Protein AF-A0A011WSY3-F1 (afdb_monomer)

Secondary structure (DSSP, 8-state):
--EEEEEESB--SEEEEHHHHTT--SSEEEEEEETTTEEEEE-TTT-PEEEE-S--GGGHHHHEEEEE-TTSBEEEEEEEETTEEEEEEE---SHHHHHHHHHHHHHHHHHHHHHHHHHT---EEEEEEEEEESSSEEEEEEEE-HHHHHHHHHHS-GGG--HHHHHHHHT-GGGS-GGG-EE--HHHHHHHHHHSPTT-HHHHHHHHHHHHHHHHHHHTGGGS-EEEEEEEEEEE--

Structure (mmCIF, N/CA/C/O backbone):
data_AF-A0A011WSY3-F1
#
_entry.id   AF-A0A011WSY3-F1
#
loop_
_atom_site.group_PDB
_atom_site.id
_atom_site.type_symbol
_atom_site.label_atom_id
_atom_site.label_alt_id
_atom_site.label_comp_id
_atom_site.label_asym_id
_atom_site.label_entity_id
_atom_site.label_seq_id
_atom_site.pdbx_PDB_ins_code
_atom_site.Cartn_x
_atom_site.Cartn_y
_atom_site.Cartn_z
_atom_site.occupancy
_atom_site.B_iso_or_equiv
_atom_site.auth_seq_id
_at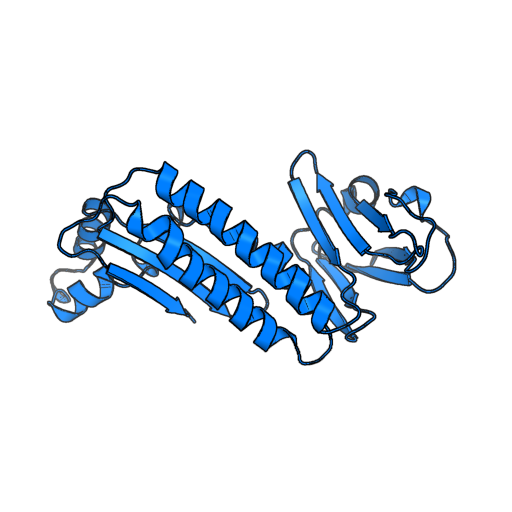om_site.auth_comp_id
_atom_site.auth_asym_id
_atom_site.auth_atom_id
_atom_site.pdbx_PDB_model_num
ATOM 1 N N . MET A 1 1 ? 26.606 -17.237 -3.607 1.00 58.69 1 MET A N 1
ATOM 2 C CA . MET A 1 1 ? 27.282 -16.194 -4.413 1.00 58.69 1 MET A CA 1
ATOM 3 C C . MET A 1 1 ? 26.241 -15.127 -4.681 1.00 58.69 1 MET A C 1
ATOM 5 O O . MET A 1 1 ? 25.080 -15.500 -4.736 1.00 58.69 1 MET A O 1
ATOM 9 N N . ALA A 1 2 ? 26.618 -13.850 -4.753 1.00 71.88 2 ALA A N 1
ATOM 10 C CA . ALA A 1 2 ? 25.660 -12.825 -5.162 1.00 71.88 2 ALA A CA 1
ATOM 11 C C . ALA A 1 2 ? 25.346 -13.015 -6.651 1.00 71.88 2 ALA A C 1
ATOM 13 O O . ALA A 1 2 ? 26.264 -13.290 -7.429 1.00 71.88 2 ALA A O 1
ATOM 14 N N . GLU A 1 3 ? 24.073 -12.927 -7.010 1.00 83.81 3 GLU A N 1
ATOM 15 C CA . GLU A 1 3 ? 23.611 -13.028 -8.391 1.00 83.81 3 GLU A CA 1
ATOM 16 C C . GLU A 1 3 ? 23.097 -11.666 -8.843 1.00 83.81 3 GLU A C 1
ATOM 18 O O . GLU A 1 3 ? 22.357 -11.010 -8.111 1.00 83.81 3 GLU A O 1
ATOM 23 N N . ASN A 1 4 ? 23.522 -11.230 -10.029 1.00 88.62 4 ASN A N 1
ATOM 24 C CA . ASN A 1 4 ? 23.195 -9.908 -10.543 1.00 88.62 4 ASN A CA 1
ATOM 25 C C . ASN A 1 4 ? 22.284 -10.038 -11.759 1.00 88.62 4 ASN A C 1
ATOM 27 O O . ASN A 1 4 ? 22.624 -10.703 -12.741 1.00 88.62 4 ASN A O 1
ATOM 31 N N . TYR A 1 5 ? 21.166 -9.329 -11.708 1.00 89.69 5 TYR A N 1
ATOM 32 C CA . TYR A 1 5 ? 20.182 -9.240 -12.771 1.00 89.69 5 TYR A CA 1
ATOM 33 C C . TYR A 1 5 ? 20.192 -7.823 -13.329 1.00 89.69 5 TYR A C 1
ATOM 35 O O . TYR A 1 5 ? 20.146 -6.846 -12.583 1.00 89.69 5 TYR A O 1
ATOM 43 N N . ARG A 1 6 ? 20.275 -7.702 -14.653 1.00 92.06 6 ARG A N 1
ATOM 44 C CA . ARG A 1 6 ? 20.327 -6.408 -15.337 1.00 92.06 6 ARG A CA 1
ATOM 45 C C . ARG A 1 6 ? 19.078 -6.231 -16.178 1.00 92.06 6 ARG A C 1
ATOM 47 O O . ARG A 1 6 ? 18.826 -7.042 -17.066 1.00 92.06 6 ARG A O 1
ATOM 54 N N . ILE A 1 7 ? 18.330 -5.171 -15.898 1.00 93.06 7 ILE A N 1
ATOM 55 C CA . ILE A 1 7 ? 17.145 -4.784 -16.663 1.00 93.06 7 ILE A CA 1
ATOM 56 C C . ILE A 1 7 ? 17.487 -3.504 -17.428 1.00 93.06 7 ILE A C 1
ATOM 58 O O . ILE A 1 7 ? 17.892 -2.530 -16.789 1.00 93.06 7 ILE A O 1
ATOM 62 N N . PRO A 1 8 ? 17.388 -3.475 -18.768 1.00 95.12 8 PRO A N 1
ATOM 63 C CA . PRO A 1 8 ? 17.716 -2.278 -19.530 1.00 95.12 8 PRO A CA 1
ATOM 64 C C . PRO A 1 8 ? 16.703 -1.162 -19.252 1.00 95.12 8 PRO A C 1
ATOM 66 O O . PRO A 1 8 ? 15.502 -1.417 -19.207 1.00 95.12 8 PRO A O 1
ATOM 69 N N . MET A 1 9 ? 17.182 0.074 -19.105 1.00 94.38 9 MET A N 1
ATOM 70 C CA . MET A 1 9 ? 16.324 1.259 -18.944 1.00 94.38 9 MET A CA 1
ATOM 71 C C . MET A 1 9 ? 15.542 1.575 -20.217 1.00 94.38 9 MET A C 1
ATOM 73 O O . MET A 1 9 ? 14.461 2.152 -20.151 1.00 94.38 9 MET A O 1
ATOM 77 N N . HIS A 1 10 ? 16.080 1.165 -21.370 1.00 95.06 10 HIS A N 1
ATOM 78 C CA . HIS A 1 10 ? 15.460 1.392 -22.663 1.00 95.06 10 HIS A CA 1
ATOM 79 C C . HIS A 1 10 ? 15.298 0.103 -23.464 1.00 95.06 10 HIS A C 1
ATOM 81 O O . HIS A 1 10 ? 16.255 -0.653 -23.658 1.00 95.06 10 HIS A O 1
ATOM 87 N N . PHE A 1 11 ? 14.093 -0.121 -23.976 1.00 95.88 11 PHE A N 1
ATOM 88 C CA . PHE A 1 11 ? 13.762 -1.229 -24.864 1.00 95.88 11 PHE A CA 1
ATOM 89 C C . PHE A 1 11 ? 12.572 -0.856 -25.749 1.00 95.88 11 PHE A C 1
ATOM 91 O O . PHE A 1 11 ? 11.963 0.187 -25.571 1.00 95.88 11 PHE A O 1
ATOM 98 N N . LYS A 1 12 ? 12.229 -1.679 -26.739 1.00 95.62 12 LYS A N 1
ATOM 99 C CA . LYS A 1 12 ? 10.999 -1.443 -27.515 1.00 95.62 12 LYS A CA 1
ATOM 100 C C . LYS A 1 12 ? 9.770 -1.519 -26.599 1.00 95.62 12 LYS A C 1
ATOM 102 O O . LYS A 1 12 ? 9.755 -2.348 -25.693 1.00 95.62 12 LYS A O 1
ATOM 107 N N . GLU A 1 13 ? 8.744 -0.723 -26.898 1.00 97.69 13 GLU A N 1
ATOM 108 C CA . GLU A 1 13 ? 7.440 -0.757 -26.221 1.00 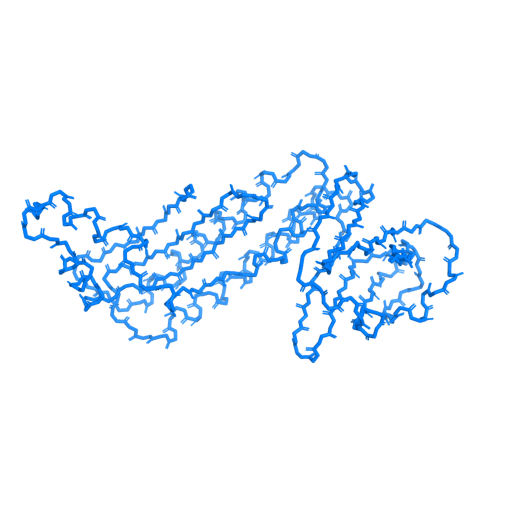97.69 13 GLU A CA 1
ATOM 109 C C . GLU A 1 13 ? 6.936 -2.200 -26.029 1.00 97.69 13 GLU A C 1
ATOM 111 O O . GLU A 1 13 ? 7.101 -3.066 -26.904 1.00 97.69 13 GLU A O 1
ATOM 116 N N . GLY A 1 14 ? 6.321 -2.463 -24.876 1.00 97.44 14 GLY A N 1
ATOM 117 C CA . GLY A 1 14 ? 5.666 -3.733 -24.570 1.00 97.44 14 GLY A CA 1
ATOM 118 C C . GLY A 1 14 ? 6.062 -4.316 -23.218 1.00 97.44 14 GLY A C 1
ATOM 119 O O . GLY A 1 14 ? 6.774 -3.694 -22.435 1.00 97.44 14 GLY A O 1
ATOM 120 N N . CYS A 1 15 ? 5.584 -5.532 -22.957 1.00 97.38 15 CYS A N 1
ATOM 121 C CA . CYS A 1 15 ? 5.852 -6.276 -21.730 1.00 97.38 15 CYS A CA 1
ATOM 122 C C . CYS A 1 15 ? 6.691 -7.519 -22.044 1.00 97.38 15 CYS A C 1
ATOM 124 O O . CYS A 1 15 ? 6.349 -8.276 -22.956 1.00 97.38 15 CYS A O 1
ATOM 126 N N . TYR A 1 16 ? 7.773 -7.718 -21.292 1.00 96.69 16 TYR A N 1
ATOM 127 C CA . TYR A 1 16 ? 8.782 -8.742 -21.565 1.00 96.69 16 TYR A CA 1
ATOM 128 C C . TYR A 1 16 ? 9.182 -9.492 -20.295 1.00 96.69 16 TYR A C 1
ATOM 130 O O . TYR A 1 16 ? 9.220 -8.923 -19.200 1.00 96.69 16 TYR A O 1
ATOM 138 N N . GLY A 1 17 ? 9.511 -10.776 -20.443 1.00 94.88 17 GLY A N 1
ATOM 139 C CA . GLY A 1 17 ? 10.152 -11.558 -19.385 1.00 94.88 17 GLY A CA 1
ATOM 140 C C . GLY A 1 17 ? 11.672 -11.370 -19.357 1.00 94.88 17 GLY A C 1
ATOM 141 O O . GLY A 1 17 ? 12.277 -10.923 -20.333 1.00 94.88 17 GLY A O 1
ATOM 142 N N . PHE A 1 18 ? 12.328 -11.797 -18.271 1.00 91.62 18 PHE A N 1
ATOM 143 C CA . PHE A 1 18 ? 13.781 -11.618 -18.100 1.00 91.62 18 PHE A CA 1
ATOM 144 C C . PHE A 1 18 ? 14.616 -12.162 -19.272 1.00 91.62 18 PHE A C 1
ATOM 146 O O . PHE A 1 18 ? 15.553 -11.518 -19.739 1.00 91.62 18 PHE A O 1
ATOM 153 N N . ARG A 1 19 ? 14.258 -13.342 -19.797 1.00 91.19 19 ARG A N 1
ATOM 154 C CA . ARG A 1 19 ? 15.002 -13.999 -20.890 1.00 91.19 19 ARG A CA 1
ATOM 155 C C . ARG A 1 19 ? 15.029 -13.192 -22.186 1.00 91.19 19 ARG A C 1
ATOM 157 O O . ARG A 1 19 ? 15.962 -13.355 -22.962 1.00 91.19 19 ARG A O 1
ATOM 164 N N . GLU A 1 20 ? 14.017 -12.363 -22.423 1.00 92.38 20 GLU A N 1
ATOM 165 C CA . GLU A 1 20 ? 13.917 -11.520 -23.619 1.00 92.38 20 GLU A CA 1
ATOM 166 C C . GLU A 1 20 ? 14.765 -10.248 -23.505 1.00 92.38 20 GLU A C 1
ATOM 168 O O . GLU A 1 20 ? 15.117 -9.650 -24.519 1.00 92.38 20 GLU A O 1
ATOM 173 N N . LEU A 1 21 ? 15.104 -9.860 -22.274 1.00 90.50 21 LEU A N 1
ATOM 174 C CA . LEU A 1 21 ? 15.878 -8.662 -21.940 1.00 90.50 21 LEU A CA 1
ATOM 175 C C . LEU A 1 21 ? 17.352 -8.977 -21.653 1.00 90.50 21 LEU A C 1
ATOM 177 O O . LEU A 1 21 ? 18.181 -8.073 -21.541 1.00 90.50 21 LEU A O 1
ATOM 181 N N . LYS A 1 22 ? 17.687 -10.264 -21.523 1.00 78.94 22 LYS A N 1
ATOM 182 C CA . LYS A 1 22 ? 19.037 -10.729 -21.216 1.00 78.94 22 LYS A CA 1
ATOM 183 C C . LYS A 1 22 ? 20.022 -10.314 -22.313 1.00 78.94 22 LYS A C 1
ATOM 185 O O . LYS A 1 22 ? 19.719 -10.388 -23.500 1.00 78.94 22 LYS A O 1
ATOM 190 N N . ASP A 1 23 ? 21.213 -9.892 -21.892 1.00 77.75 23 ASP A N 1
ATOM 191 C CA . ASP A 1 23 ? 22.327 -9.464 -22.752 1.00 77.75 23 ASP A CA 1
ATOM 192 C C . ASP A 1 23 ? 22.055 -8.215 -23.615 1.00 77.75 23 ASP A C 1
ATOM 194 O O . ASP A 1 23 ? 22.854 -7.867 -24.490 1.00 77.75 23 ASP A O 1
ATOM 198 N N . VAL A 1 24 ? 20.966 -7.489 -23.343 1.00 79.00 24 VAL A N 1
ATOM 199 C CA . VAL A 1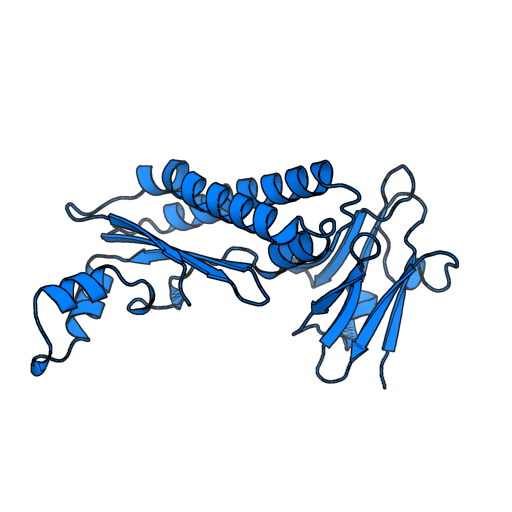 24 ? 20.727 -6.167 -23.926 1.00 79.00 24 VAL A CA 1
ATOM 200 C C . VAL A 1 24 ? 21.709 -5.175 -23.295 1.00 79.00 24 VAL A C 1
ATOM 202 O O . VAL A 1 24 ? 21.750 -4.989 -22.080 1.00 79.00 24 VAL A O 1
ATOM 205 N N . GLY A 1 25 ? 22.559 -4.571 -24.127 1.00 77.69 25 GLY A N 1
ATOM 206 C CA . GLY A 1 25 ? 23.505 -3.543 -23.693 1.00 77.69 25 GLY A CA 1
ATOM 207 C C . GLY A 1 25 ? 22.831 -2.194 -23.430 1.00 77.69 25 GLY A C 1
ATOM 208 O O . GLY A 1 25 ? 21.702 -1.964 -23.846 1.00 77.69 25 GLY A O 1
ATOM 209 N N . GLY A 1 26 ? 23.559 -1.276 -22.792 1.00 85.19 26 GLY A N 1
ATOM 210 C CA . GLY A 1 26 ? 23.080 0.074 -22.483 1.00 85.19 26 GLY A CA 1
ATOM 211 C C . GLY A 1 26 ? 23.027 0.354 -20.985 1.00 85.19 26 GLY A C 1
ATOM 212 O O . GLY A 1 26 ? 23.665 -0.341 -20.188 1.00 85.19 26 GLY A O 1
ATOM 213 N N . GLU A 1 27 ? 22.295 1.407 -20.628 1.00 90.62 27 GLU A N 1
ATOM 214 C CA . GLU A 1 27 ? 21.992 1.749 -19.241 1.00 90.62 27 GLU A CA 1
ATOM 215 C C . GLU A 1 27 ? 21.001 0.734 -18.661 1.00 90.62 27 GLU A C 1
ATOM 217 O O . GLU A 1 27 ? 20.038 0.337 -19.322 1.00 90.62 27 GLU A O 1
ATOM 222 N N . CYS A 1 28 ? 21.266 0.267 -17.442 1.00 92.75 28 CYS A N 1
ATOM 223 C CA . CYS A 1 28 ? 20.483 -0.780 -16.800 1.00 92.75 28 CYS A CA 1
ATOM 224 C C . CYS A 1 28 ? 20.306 -0.493 -15.314 1.00 92.75 28 CYS A C 1
ATOM 226 O O . CYS A 1 28 ? 21.227 0.012 -14.670 1.00 92.75 28 CYS A O 1
ATOM 228 N N . ILE A 1 29 ? 19.193 -0.965 -14.764 1.00 92.38 29 ILE A N 1
ATOM 229 C CA . ILE A 1 29 ? 19.054 -1.193 -13.327 1.00 92.38 29 ILE A CA 1
ATOM 230 C C . ILE A 1 29 ? 19.723 -2.528 -13.010 1.00 92.38 29 ILE A C 1
ATOM 232 O O . ILE A 1 29 ? 19.441 -3.546 -13.652 1.00 92.38 29 ILE A O 1
ATOM 236 N N . GLU A 1 30 ? 20.639 -2.514 -12.047 1.00 92.38 30 GLU A N 1
ATOM 237 C CA . GLU A 1 30 ? 21.325 -3.710 -11.568 1.00 92.38 30 GLU A CA 1
ATOM 238 C C . GLU A 1 30 ? 20.738 -4.139 -10.224 1.00 92.38 30 GLU A C 1
ATOM 240 O O . GLU A 1 30 ? 20.941 -3.489 -9.197 1.00 92.38 30 GLU A O 1
ATOM 245 N N . PHE A 1 31 ? 20.021 -5.257 -10.245 1.00 90.75 31 PHE A N 1
ATOM 246 C CA . PHE A 1 31 ? 19.484 -5.913 -9.064 1.00 90.75 31 PHE A CA 1
ATOM 247 C C . PHE A 1 31 ? 20.487 -6.951 -8.577 1.00 90.75 31 PHE A C 1
ATOM 249 O O . PHE A 1 31 ? 20.855 -7.865 -9.313 1.00 90.75 31 PHE A O 1
ATOM 256 N N . THR A 1 32 ? 20.930 -6.819 -7.332 1.00 90.44 32 THR A N 1
ATOM 257 C CA . THR A 1 32 ? 21.852 -7.753 -6.682 1.00 90.44 32 THR A CA 1
ATOM 258 C C . THR A 1 32 ? 21.091 -8.600 -5.672 1.00 90.44 32 THR A C 1
ATOM 260 O O . THR A 1 32 ? 20.621 -8.077 -4.661 1.00 90.44 32 THR A O 1
ATOM 263 N N . VAL A 1 33 ? 21.023 -9.909 -5.900 1.00 84.88 33 VAL A N 1
ATOM 264 C CA . VAL A 1 33 ? 20.527 -10.877 -4.917 1.00 84.88 33 VAL A CA 1
ATOM 265 C C . VAL A 1 33 ? 21.649 -11.221 -3.944 1.00 84.88 33 VAL A C 1
ATOM 267 O O . VAL A 1 33 ? 22.732 -11.675 -4.331 1.00 84.88 33 VAL A O 1
ATOM 270 N N . ARG A 1 34 ? 21.394 -10.992 -2.658 1.00 83.06 34 ARG A N 1
ATOM 271 C CA . ARG A 1 34 ? 22.279 -11.316 -1.538 1.00 83.06 34 ARG A CA 1
ATOM 272 C C . ARG A 1 34 ? 21.771 -12.574 -0.809 1.00 83.06 34 ARG A C 1
ATOM 274 O O . ARG A 1 34 ? 20.615 -12.955 -0.976 1.00 83.06 34 ARG A O 1
ATOM 281 N N . PRO A 1 35 ? 22.617 -13.243 0.002 1.00 69.75 35 PRO A N 1
ATOM 282 C CA . PRO A 1 35 ? 22.160 -14.324 0.878 1.00 69.75 35 PRO A CA 1
ATOM 283 C C . PRO A 1 35 ? 20.982 -13.878 1.758 1.00 69.75 35 PRO A C 1
ATOM 285 O O . PRO A 1 35 ? 20.937 -12.711 2.141 1.00 69.75 35 PRO A O 1
ATOM 288 N N . CYS A 1 36 ? 20.105 -14.821 2.121 1.00 67.75 36 CYS A N 1
ATOM 289 C CA . CYS A 1 36 ? 18.843 -14.580 2.839 1.00 67.75 36 CYS A CA 1
ATOM 290 C C . CYS A 1 36 ? 17.735 -13.937 1.988 1.00 67.75 36 CYS A C 1
ATOM 292 O O . CYS A 1 36 ? 16.937 -13.177 2.528 1.00 67.75 36 CYS A O 1
ATOM 294 N N . ASP A 1 37 ? 17.687 -14.243 0.686 1.00 73.81 37 ASP A N 1
ATOM 295 C CA . ASP A 1 37 ? 16.552 -13.892 -0.183 1.00 73.81 37 ASP A CA 1
ATOM 296 C C . ASP A 1 37 ? 16.262 -12.383 -0.239 1.00 73.81 37 ASP A C 1
ATOM 298 O O . ASP A 1 37 ? 15.119 -11.931 -0.329 1.00 73.81 37 ASP A O 1
ATOM 302 N N . MET A 1 38 ? 17.342 -11.598 -0.166 1.00 83.88 38 MET A N 1
ATOM 303 C CA . MET A 1 38 ? 17.311 -10.142 -0.178 1.00 83.88 38 MET A CA 1
ATOM 304 C C . MET A 1 38 ? 17.806 -9.617 -1.522 1.00 83.88 38 MET A C 1
ATOM 306 O O . MET A 1 38 ? 18.910 -9.953 -1.957 1.00 83.88 38 MET A O 1
ATOM 310 N N . MET A 1 39 ? 17.032 -8.739 -2.151 1.00 88.38 39 MET A N 1
ATOM 311 C CA . MET A 1 39 ? 17.412 -8.053 -3.383 1.00 88.38 39 MET A CA 1
ATOM 312 C C . MET A 1 39 ? 17.692 -6.585 -3.103 1.00 88.38 39 MET A C 1
ATOM 314 O O . MET A 1 39 ? 16.931 -5.917 -2.412 1.00 88.38 39 MET A O 1
ATOM 318 N N . VAL A 1 40 ? 18.787 -6.078 -3.662 1.00 92.12 40 VAL A N 1
ATOM 319 C CA . VAL A 1 40 ? 19.194 -4.682 -3.500 1.00 92.12 40 VAL A CA 1
ATOM 320 C C . VAL A 1 40 ? 19.481 -4.061 -4.856 1.00 92.12 40 VAL A C 1
ATOM 322 O O . VAL A 1 40 ? 20.161 -4.674 -5.680 1.00 92.12 40 VAL A O 1
ATOM 325 N N . TYR A 1 41 ? 19.012 -2.838 -5.074 1.00 93.50 41 TYR A N 1
ATOM 326 C CA . TYR A 1 41 ? 19.351 -2.043 -6.253 1.00 93.50 41 TYR A CA 1
ATOM 327 C C . TYR A 1 41 ? 19.398 -0.553 -5.905 1.00 93.50 41 TYR A C 1
ATOM 329 O O . TYR A 1 41 ? 18.889 -0.134 -4.869 1.00 93.50 41 TYR A O 1
ATOM 337 N N . ASN A 1 42 ? 20.031 0.251 -6.760 1.00 93.25 42 ASN A N 1
ATOM 338 C CA . ASN A 1 42 ? 19.985 1.707 -6.640 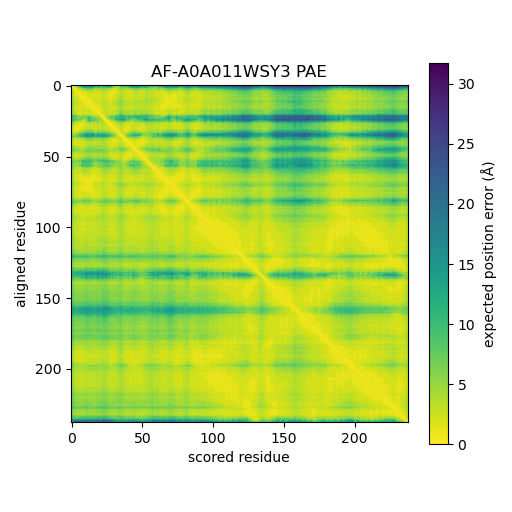1.00 93.25 42 ASN A CA 1
ATOM 339 C C . ASN A 1 42 ? 19.015 2.259 -7.684 1.00 93.25 42 ASN A C 1
ATOM 341 O O . ASN A 1 42 ? 19.117 1.920 -8.865 1.00 93.25 42 ASN A O 1
ATOM 345 N N . VAL A 1 43 ? 18.099 3.116 -7.250 1.00 90.81 43 VAL A N 1
ATOM 346 C CA . VAL A 1 43 ? 17.149 3.813 -8.116 1.00 90.81 43 VAL A CA 1
ATOM 347 C C . VAL A 1 43 ? 17.923 4.804 -8.995 1.00 90.81 43 VAL A C 1
ATOM 349 O O . VAL A 1 43 ? 18.621 5.658 -8.445 1.00 90.81 43 VAL A O 1
ATOM 352 N N . PRO A 1 44 ? 17.804 4.752 -10.334 1.00 87.19 44 PRO A N 1
ATOM 353 C CA . PRO A 1 44 ? 18.566 5.636 -11.220 1.00 87.19 44 PRO A CA 1
ATOM 354 C C . PRO A 1 44 ? 18.331 7.133 -10.970 1.00 87.19 44 PRO A C 1
ATOM 356 O O . PRO A 1 44 ? 19.290 7.899 -10.906 1.00 87.19 44 PRO A O 1
ATOM 359 N N . VAL A 1 45 ? 17.071 7.547 -10.778 1.00 83.31 45 VAL A N 1
ATOM 360 C CA . VAL A 1 45 ? 16.703 8.967 -10.631 1.00 83.31 45 VAL A CA 1
ATOM 361 C C . VAL A 1 45 ? 17.124 9.562 -9.285 1.00 83.31 45 VAL A C 1
ATOM 363 O O . VAL A 1 45 ? 17.556 10.712 -9.223 1.00 83.31 45 VAL A O 1
ATOM 366 N N . SER A 1 46 ? 17.027 8.791 -8.198 1.00 84.69 46 SER A N 1
ATOM 367 C CA . SER A 1 46 ? 17.266 9.299 -6.843 1.00 84.69 46 SER A CA 1
ATOM 368 C C . SER A 1 46 ? 18.602 8.864 -6.239 1.00 84.69 46 SER A C 1
ATOM 370 O O . SER A 1 46 ? 19.070 9.450 -5.263 1.00 84.69 46 SER A O 1
ATOM 372 N N . GLY A 1 47 ? 19.224 7.817 -6.780 1.00 85.12 47 GLY A N 1
ATOM 373 C CA . GLY A 1 47 ? 20.352 7.135 -6.149 1.00 85.12 47 GLY A CA 1
ATOM 374 C C . GLY A 1 47 ? 19.987 6.442 -4.830 1.00 85.12 47 GLY A C 1
ATOM 375 O O . GLY A 1 47 ? 20.884 5.936 -4.154 1.00 85.12 47 GLY A O 1
ATOM 376 N N . CYS A 1 48 ? 18.702 6.420 -4.449 1.00 87.25 48 CYS A N 1
ATOM 377 C CA . CYS A 1 48 ? 18.224 5.723 -3.263 1.00 87.25 48 CYS A CA 1
ATOM 378 C C . CYS A 1 48 ? 18.489 4.224 -3.418 1.00 87.25 48 CYS A C 1
ATOM 380 O O . CYS A 1 48 ? 18.216 3.645 -4.471 1.00 87.25 48 CYS A O 1
ATOM 382 N N . GLN A 1 49 ? 19.034 3.598 -2.378 1.00 90.94 49 GLN A N 1
ATOM 383 C CA . GLN A 1 49 ? 19.175 2.152 -2.340 1.00 90.94 49 GLN A CA 1
ATOM 384 C C . GLN A 1 49 ? 17.867 1.541 -1.850 1.00 90.94 49 GLN A C 1
ATOM 386 O O . GLN A 1 49 ? 17.428 1.824 -0.739 1.00 90.94 49 GLN A O 1
ATOM 391 N N . VAL A 1 50 ? 17.281 0.684 -2.676 1.00 90.69 50 VAL A N 1
ATOM 392 C CA . VAL A 1 50 ? 16.107 -0.106 -2.326 1.00 90.69 50 VAL A CA 1
ATOM 393 C C . VAL A 1 50 ? 16.573 -1.474 -1.859 1.00 90.69 50 VAL A C 1
ATOM 395 O O . VAL A 1 50 ? 17.347 -2.139 -2.551 1.00 90.69 50 VAL A O 1
ATOM 398 N N . GLU A 1 51 ? 16.078 -1.893 -0.698 1.00 89.38 51 GLU A N 1
ATOM 399 C CA . GLU A 1 51 ? 16.256 -3.237 -0.158 1.00 89.38 51 GLU A CA 1
ATOM 400 C C . GLU A 1 51 ? 14.898 -3.942 -0.089 1.00 89.38 51 GLU A C 1
ATOM 402 O O . GLU A 1 51 ? 13.945 -3.462 0.532 1.00 89.38 51 GLU A O 1
ATOM 407 N N . LEU A 1 52 ? 14.814 -5.085 -0.760 1.00 86.62 52 LEU A N 1
ATOM 408 C CA . LEU A 1 52 ? 13.643 -5.946 -0.814 1.00 86.62 52 LEU A CA 1
ATOM 409 C C . LEU A 1 52 ? 13.947 -7.248 -0.082 1.00 86.62 52 LEU A C 1
ATOM 411 O O . LEU A 1 52 ? 14.960 -7.890 -0.361 1.00 86.62 52 LEU A O 1
ATOM 415 N N . TYR A 1 53 ? 13.049 -7.643 0.814 1.00 82.75 53 TYR A N 1
ATOM 416 C CA . TYR A 1 53 ? 13.127 -8.883 1.584 1.00 82.75 53 TYR A CA 1
ATOM 417 C C . TYR A 1 53 ? 12.035 -9.861 1.132 1.00 82.75 53 TYR A C 1
ATOM 419 O O . TYR A 1 53 ? 11.103 -9.481 0.423 1.00 82.75 53 TYR A O 1
ATOM 427 N N . GLU A 1 54 ? 12.147 -11.119 1.565 1.00 77.06 54 GLU A N 1
ATOM 428 C CA . GLU A 1 54 ? 11.128 -12.160 1.347 1.00 77.06 54 GLU A CA 1
ATOM 429 C C . GLU A 1 54 ? 10.818 -12.427 -0.138 1.00 77.06 54 GLU A C 1
ATOM 431 O O . GLU A 1 54 ? 9.668 -12.673 -0.520 1.00 77.06 54 GLU A O 1
ATOM 436 N N . LEU A 1 55 ? 11.843 -12.366 -0.990 1.00 75.38 55 LEU A N 1
ATOM 437 C CA . LEU A 1 55 ? 11.725 -12.673 -2.412 1.00 75.38 55 LEU A CA 1
ATOM 438 C C . LEU A 1 55 ? 12.161 -14.110 -2.686 1.00 75.38 55 LEU A C 1
ATOM 440 O O . LEU A 1 55 ? 13.301 -14.466 -2.406 1.00 75.38 55 LEU A O 1
ATOM 444 N N . ASP A 1 56 ? 11.309 -14.912 -3.326 1.00 79.12 56 ASP A N 1
ATOM 445 C CA . ASP A 1 56 ? 11.709 -16.222 -3.859 1.00 79.12 56 ASP A CA 1
ATOM 446 C C . ASP A 1 56 ? 12.641 -16.029 -5.070 1.00 79.12 56 ASP A C 1
ATOM 448 O O . ASP A 1 56 ? 12.239 -16.059 -6.238 1.00 79.12 56 ASP A O 1
ATOM 452 N N . CYS A 1 57 ? 13.912 -15.756 -4.775 1.00 73.19 57 CYS A N 1
ATOM 453 C CA . CYS A 1 57 ? 14.918 -15.405 -5.767 1.00 73.19 57 CYS A CA 1
ATOM 454 C C . CYS A 1 57 ? 15.218 -16.571 -6.723 1.00 73.19 57 CYS A C 1
ATOM 456 O O . CYS A 1 57 ? 15.592 -16.326 -7.869 1.00 73.19 57 CYS A O 1
ATOM 458 N N . ASP A 1 58 ? 14.953 -17.818 -6.313 1.00 79.62 58 ASP A N 1
ATOM 459 C CA . ASP A 1 58 ? 15.086 -19.005 -7.168 1.00 79.62 58 ASP A CA 1
ATOM 460 C C . ASP A 1 58 ? 14.113 -18.973 -8.363 1.00 79.62 58 ASP A C 1
ATOM 462 O O . ASP A 1 58 ? 14.368 -19.593 -9.402 1.00 79.62 58 ASP A O 1
ATOM 466 N N . LYS A 1 59 ? 12.996 -18.240 -8.247 1.00 84.62 59 LYS A N 1
ATOM 467 C CA . LYS A 1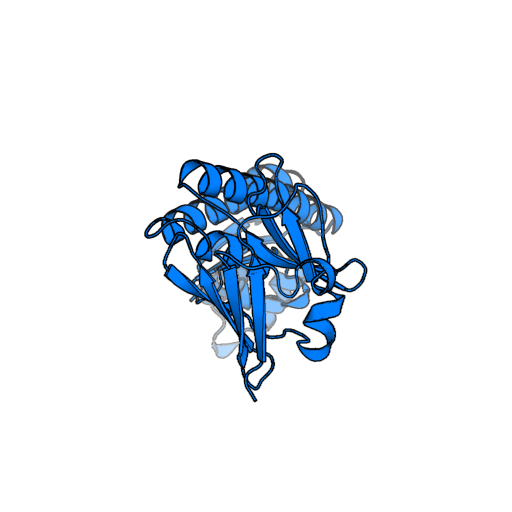 59 ? 11.994 -18.077 -9.315 1.00 84.62 59 LYS A CA 1
ATOM 468 C C . LYS A 1 59 ? 12.048 -16.727 -10.019 1.00 84.62 59 LYS A C 1
ATOM 470 O O . LYS A 1 59 ? 11.295 -16.542 -10.985 1.00 84.62 59 LYS A O 1
ATOM 475 N N . PHE A 1 60 ? 12.951 -15.835 -9.608 1.00 85.19 60 PHE A N 1
ATOM 476 C CA . PHE A 1 60 ? 13.019 -14.447 -10.068 1.00 85.19 60 PHE A CA 1
ATOM 477 C C . PHE A 1 60 ? 12.923 -14.318 -11.594 1.00 85.19 60 PHE A C 1
ATOM 479 O O . PHE A 1 60 ? 12.016 -13.661 -12.102 1.00 85.19 60 PHE A O 1
ATOM 486 N N . GLU A 1 61 ? 13.782 -15.016 -12.351 1.00 88.62 61 GLU A N 1
ATOM 487 C CA . GLU A 1 61 ? 13.788 -14.926 -13.823 1.00 88.62 61 GLU A CA 1
ATOM 488 C C . GLU A 1 61 ? 12.443 -15.295 -14.468 1.00 88.62 61 GLU A C 1
ATOM 490 O O . GLU A 1 61 ? 12.083 -14.765 -15.522 1.00 88.62 61 GLU A O 1
ATOM 495 N N . SER A 1 62 ? 11.723 -16.254 -13.879 1.00 90.81 62 SER A N 1
ATOM 496 C CA . SER A 1 62 ? 10.465 -16.762 -14.433 1.00 90.81 62 SER A CA 1
ATOM 497 C C . SER A 1 62 ? 9.273 -15.860 -14.110 1.00 90.81 62 SER A C 1
ATOM 499 O O . SER A 1 62 ? 8.354 -15.738 -14.932 1.00 90.81 62 SER A O 1
ATOM 501 N N . GLN A 1 63 ? 9.324 -15.197 -12.954 1.00 92.12 63 GLN A N 1
ATOM 502 C CA . GLN A 1 63 ? 8.275 -14.322 -12.438 1.00 92.12 63 GLN A CA 1
ATOM 503 C C . GLN A 1 63 ? 8.431 -12.877 -12.918 1.00 92.12 63 GLN A C 1
ATOM 505 O O . GLN A 1 63 ? 7.432 -12.174 -13.037 1.00 92.12 63 GLN A O 1
ATOM 510 N N . LEU A 1 64 ? 9.651 -12.441 -13.249 1.00 93.38 64 LEU A N 1
ATOM 511 C CA . LEU A 1 64 ? 9.910 -11.068 -13.670 1.00 93.38 64 LEU A CA 1
ATOM 512 C C . LEU A 1 64 ? 9.148 -10.707 -14.950 1.00 93.38 64 LEU A C 1
ATOM 514 O O . LEU A 1 64 ? 9.262 -11.384 -15.982 1.00 93.38 64 LEU A O 1
ATOM 518 N N . ARG A 1 65 ? 8.430 -9.590 -14.888 1.00 95.88 65 ARG A N 1
ATOM 519 C CA . ARG A 1 65 ? 7.840 -8.885 -16.025 1.00 95.88 65 ARG A CA 1
ATOM 520 C C . ARG A 1 65 ? 8.289 -7.432 -15.993 1.00 95.88 65 ARG A C 1
ATOM 522 O O . ARG A 1 65 ? 8.302 -6.807 -14.937 1.00 95.88 65 ARG A O 1
ATOM 529 N N . VAL A 1 66 ? 8.677 -6.909 -17.150 1.00 97.25 66 VAL A N 1
ATOM 530 C CA . VAL A 1 66 ? 9.117 -5.519 -17.307 1.00 97.25 66 VAL A CA 1
ATOM 531 C C . VAL A 1 66 ? 8.320 -4.881 -18.426 1.00 97.25 66 VAL A C 1
ATOM 533 O O . VAL A 1 66 ? 8.222 -5.450 -19.517 1.00 97.25 66 VAL A O 1
ATOM 536 N N . THR A 1 67 ? 7.767 -3.707 -18.150 1.00 98.06 67 THR A N 1
ATOM 537 C CA . THR A 1 67 ? 6.932 -2.958 -19.086 1.00 98.06 67 THR A CA 1
ATOM 538 C C . THR A 1 67 ? 7.662 -1.704 -19.541 1.00 98.06 67 THR A C 1
ATOM 540 O O . THR A 1 67 ? 8.173 -0.958 -18.708 1.00 98.06 67 THR A O 1
ATOM 543 N N . TYR A 1 68 ? 7.676 -1.467 -20.852 1.00 97.62 68 TYR A N 1
ATOM 544 C CA . TYR A 1 68 ? 8.235 -0.276 -21.493 1.00 97.62 68 TYR A CA 1
ATOM 545 C C . TYR A 1 68 ? 7.131 0.547 -22.161 1.00 97.62 68 TYR A C 1
ATOM 547 O O . TYR A 1 68 ? 6.206 -0.027 -22.744 1.00 97.62 68 TYR A O 1
ATOM 555 N N . ASP A 1 69 ? 7.244 1.871 -22.081 1.00 96.75 69 ASP A N 1
ATOM 556 C CA . ASP A 1 69 ? 6.328 2.826 -22.708 1.00 96.75 69 ASP A CA 1
ATOM 557 C C . ASP A 1 69 ? 6.548 2.953 -24.233 1.00 96.75 69 ASP A C 1
ATOM 559 O O . ASP A 1 69 ? 7.440 2.333 -24.818 1.00 96.75 69 ASP A O 1
ATOM 563 N N . GLU A 1 70 ? 5.723 3.772 -24.890 1.00 96.69 70 GLU A N 1
ATOM 564 C CA . GLU A 1 70 ? 5.793 4.036 -26.337 1.00 96.69 70 GLU A CA 1
ATOM 565 C C . GLU A 1 70 ? 7.107 4.704 -26.789 1.00 96.69 70 GLU A C 1
ATOM 567 O O . GLU A 1 70 ? 7.508 4.580 -27.949 1.00 96.69 70 GLU A O 1
ATOM 572 N N . ASN A 1 71 ? 7.803 5.384 -25.874 1.00 96.00 71 ASN A N 1
ATOM 573 C CA . ASN A 1 71 ? 9.109 6.002 -26.114 1.00 96.00 71 ASN A CA 1
ATOM 574 C C . ASN A 1 71 ? 10.259 5.015 -25.875 1.00 96.00 71 ASN A C 1
ATOM 576 O O . ASN A 1 71 ? 11.422 5.328 -26.145 1.00 96.00 71 ASN A O 1
ATOM 580 N N . GLY A 1 72 ? 9.929 3.818 -25.398 1.00 94.94 72 GLY A N 1
ATOM 581 C CA . GLY A 1 72 ? 10.864 2.772 -25.057 1.00 94.94 72 GLY A CA 1
ATOM 582 C C . GLY A 1 72 ? 11.564 2.974 -23.721 1.00 94.94 72 GLY A C 1
ATOM 583 O O . GLY A 1 72 ? 12.610 2.367 -23.513 1.00 94.94 72 GLY A O 1
ATOM 584 N N . ASN A 1 73 ? 11.037 3.807 -22.825 1.00 95.19 73 ASN A N 1
ATOM 585 C CA . ASN A 1 73 ? 11.513 3.919 -21.447 1.00 95.19 73 ASN A CA 1
ATOM 586 C C . ASN A 1 73 ? 10.874 2.828 -20.592 1.00 95.19 73 ASN A C 1
ATOM 588 O O . ASN A 1 73 ? 9.713 2.468 -20.794 1.00 95.19 73 ASN A O 1
ATOM 592 N N . ILE A 1 74 ? 11.625 2.290 -19.633 1.00 95.75 74 ILE A N 1
ATOM 593 C CA . ILE A 1 74 ? 11.056 1.413 -18.613 1.00 95.75 74 ILE A CA 1
ATOM 594 C C . ILE A 1 74 ? 9.965 2.172 -17.851 1.00 95.75 74 ILE A C 1
ATOM 596 O O . ILE A 1 74 ? 10.170 3.303 -17.437 1.00 95.75 74 ILE A O 1
ATOM 600 N N . ARG A 1 75 ? 8.803 1.548 -17.667 1.00 96.31 75 ARG A N 1
ATOM 601 C CA . ARG A 1 75 ? 7.713 2.089 -16.849 1.00 96.31 75 ARG A CA 1
ATOM 602 C C . ARG A 1 75 ? 7.717 1.458 -15.462 1.00 96.31 75 ARG A C 1
ATOM 604 O O . ARG A 1 75 ? 7.667 2.162 -14.463 1.00 96.31 75 ARG A O 1
ATOM 611 N N . PHE A 1 76 ? 7.789 0.130 -15.397 1.00 97.00 76 PHE A N 1
ATOM 612 C CA . PHE A 1 76 ? 7.887 -0.617 -14.143 1.00 97.00 76 PHE A CA 1
ATOM 613 C C . PHE A 1 76 ? 8.418 -2.037 -14.366 1.00 97.00 76 PHE A C 1
ATOM 615 O O . PHE A 1 76 ? 8.377 -2.575 -15.479 1.00 97.00 76 PHE A O 1
ATOM 622 N N . ALA A 1 77 ? 8.900 -2.643 -13.284 1.00 95.88 77 ALA A N 1
ATOM 623 C CA . ALA A 1 77 ? 9.257 -4.051 -13.195 1.00 95.88 77 ALA A CA 1
ATOM 624 C C . ALA A 1 77 ? 8.522 -4.698 -12.016 1.00 95.88 77 ALA A C 1
ATOM 626 O O . ALA A 1 77 ? 8.459 -4.129 -10.927 1.00 95.88 77 ALA A O 1
ATOM 627 N N . GLU A 1 78 ? 7.999 -5.900 -12.230 1.00 95.19 78 GLU A N 1
ATOM 628 C CA . GLU A 1 78 ? 7.150 -6.623 -11.283 1.00 95.19 78 GLU A CA 1
ATOM 629 C C . GLU A 1 78 ? 7.514 -8.110 -11.243 1.00 95.19 78 GLU A C 1
ATOM 631 O O . GLU A 1 78 ? 7.990 -8.675 -12.233 1.00 95.19 78 GLU A O 1
ATOM 636 N N . LEU A 1 79 ? 7.231 -8.767 -10.120 1.00 92.62 79 LEU A N 1
ATOM 637 C CA . LEU A 1 79 ? 7.201 -10.225 -10.012 1.00 92.62 79 LEU A CA 1
ATOM 638 C C . LEU A 1 79 ? 5.763 -10.715 -10.038 1.00 92.62 79 LEU A C 1
ATOM 640 O O . LEU A 1 79 ? 4.933 -10.240 -9.270 1.00 92.62 79 LEU A O 1
ATOM 644 N N . HIS A 1 80 ? 5.495 -11.677 -10.914 1.00 92.88 80 HIS A N 1
ATOM 645 C CA . HIS A 1 80 ? 4.183 -12.287 -11.098 1.00 92.88 80 HIS A CA 1
ATOM 646 C C . HIS A 1 80 ? 4.229 -13.746 -10.628 1.00 92.88 80 HIS A C 1
ATOM 648 O O . HIS A 1 80 ? 4.928 -14.562 -11.238 1.00 92.88 80 HIS A O 1
ATOM 654 N N . ASP A 1 81 ? 3.473 -14.084 -9.580 1.00 88.31 81 ASP A N 1
ATOM 655 C CA . ASP A 1 81 ? 3.274 -15.454 -9.086 1.00 88.31 81 ASP A CA 1
ATOM 656 C C . ASP A 1 81 ? 1.781 -15.819 -9.083 1.00 88.31 81 ASP A C 1
ATOM 658 O O . ASP A 1 81 ? 1.063 -15.662 -8.099 1.00 88.31 81 ASP A O 1
ATOM 662 N N . GLY A 1 82 ? 1.284 -16.282 -10.232 1.00 86.50 82 GLY A N 1
ATOM 663 C CA . GLY A 1 82 ? -0.151 -16.493 -10.422 1.00 86.50 82 GLY A CA 1
ATOM 664 C C . GLY A 1 82 ? -0.898 -15.160 -10.470 1.00 86.50 82 GLY A C 1
ATOM 665 O O . GLY A 1 82 ? -0.623 -14.354 -11.356 1.00 86.50 82 GLY A O 1
ATOM 666 N N . ASP A 1 83 ? -1.835 -14.964 -9.541 1.00 85.56 83 ASP A N 1
ATOM 667 C CA . ASP A 1 83 ? -2.595 -13.714 -9.396 1.00 85.56 83 ASP A CA 1
ATOM 668 C C . ASP A 1 83 ? -1.883 -12.700 -8.478 1.00 85.56 83 ASP A C 1
ATOM 670 O O . ASP A 1 83 ? -2.266 -11.530 -8.444 1.00 85.56 83 ASP A O 1
ATOM 674 N N . ASP A 1 84 ? -0.839 -13.126 -7.757 1.00 85.69 84 ASP A N 1
ATOM 675 C CA . ASP A 1 84 ? -0.059 -12.248 -6.889 1.00 85.69 84 ASP A CA 1
ATOM 676 C C . ASP A 1 84 ? 0.972 -11.477 -7.722 1.00 85.69 84 ASP A C 1
ATOM 678 O O . ASP A 1 84 ? 1.842 -12.058 -8.381 1.00 85.69 84 ASP A O 1
ATOM 682 N N . VAL A 1 85 ? 0.892 -10.148 -7.668 1.00 91.06 85 VAL A N 1
ATOM 683 C CA . VAL A 1 85 ? 1.823 -9.236 -8.341 1.00 91.06 85 VAL A CA 1
ATOM 684 C C . VAL A 1 85 ? 2.542 -8.404 -7.290 1.00 91.06 85 VAL A C 1
ATOM 686 O O . VAL A 1 85 ? 1.912 -7.833 -6.403 1.00 91.06 85 VAL A O 1
ATOM 689 N N . ARG A 1 86 ? 3.872 -8.328 -7.384 1.00 91.25 86 ARG A N 1
ATOM 690 C CA . ARG A 1 86 ? 4.701 -7.476 -6.521 1.00 91.25 86 ARG A CA 1
ATOM 691 C C . ARG A 1 86 ? 5.501 -6.490 -7.351 1.00 91.25 86 ARG A C 1
ATOM 693 O O . ARG A 1 86 ? 6.289 -6.903 -8.202 1.00 91.25 86 ARG A O 1
ATOM 700 N N . LEU A 1 87 ? 5.353 -5.201 -7.058 1.00 94.25 87 LEU A N 1
ATOM 701 C CA . LEU A 1 87 ? 6.163 -4.153 -7.665 1.00 94.25 87 LEU A CA 1
ATOM 702 C C . LEU A 1 87 ? 7.617 -4.250 -7.181 1.00 94.25 87 LEU A C 1
ATOM 704 O O . LEU A 1 87 ? 7.883 -4.284 -5.981 1.00 94.25 87 LEU A O 1
ATOM 708 N N . LEU A 1 88 ? 8.565 -4.270 -8.118 1.00 93.31 88 LEU A N 1
ATOM 709 C CA . LEU A 1 88 ? 9.998 -4.198 -7.822 1.00 93.31 88 LEU A CA 1
ATOM 710 C C . LEU A 1 88 ? 10.555 -2.799 -8.034 1.00 93.31 88 LEU A C 1
ATOM 712 O O . LEU A 1 88 ? 11.402 -2.365 -7.259 1.00 93.31 88 LEU A O 1
ATOM 716 N N . TYR A 1 89 ? 10.123 -2.134 -9.103 1.00 95.44 89 TYR A N 1
ATOM 717 C CA . TYR A 1 89 ? 10.609 -0.829 -9.532 1.00 95.44 89 TYR A CA 1
ATOM 718 C C . TYR A 1 89 ? 9.540 -0.129 -10.370 1.00 95.44 89 TYR A C 1
ATOM 720 O O . TYR A 1 89 ? 8.836 -0.781 -11.139 1.00 95.44 89 TYR A O 1
ATOM 728 N N . ILE A 1 90 ? 9.476 1.193 -10.266 1.00 96.94 90 ILE A N 1
ATOM 729 C CA . ILE A 1 90 ? 8.654 2.067 -11.100 1.00 96.94 90 ILE A CA 1
ATOM 730 C C . ILE A 1 90 ? 9.496 3.276 -11.510 1.00 96.94 90 ILE A C 1
ATOM 732 O O . ILE A 1 90 ? 10.240 3.820 -10.691 1.00 96.94 90 ILE A O 1
ATOM 736 N N . ASP A 1 91 ? 9.404 3.679 -12.775 1.00 95.75 91 ASP A N 1
ATOM 737 C CA . ASP A 1 91 ? 10.069 4.886 -13.251 1.00 95.75 91 ASP A CA 1
ATOM 738 C C . ASP A 1 91 ? 9.229 6.118 -12.912 1.00 95.75 91 ASP A C 1
ATOM 740 O O . ASP A 1 91 ? 8.106 6.277 -13.389 1.00 95.75 91 ASP A O 1
ATOM 744 N N . LEU A 1 92 ? 9.782 6.976 -12.055 1.00 95.75 92 LEU A N 1
ATOM 745 C CA . LEU A 1 92 ? 9.177 8.224 -11.597 1.00 95.75 92 LEU A CA 1
ATOM 746 C C . LEU A 1 92 ? 10.163 9.367 -11.894 1.00 95.75 92 LEU A C 1
ATOM 748 O O . LEU A 1 92 ? 10.917 9.780 -11.007 1.00 95.75 92 LEU A O 1
ATOM 752 N N . PRO A 1 93 ? 10.218 9.845 -13.150 1.00 91.81 93 PRO A N 1
ATOM 753 C CA . PRO A 1 93 ? 11.293 10.717 -13.627 1.00 91.81 93 PRO A CA 1
ATOM 754 C C . PRO A 1 93 ? 11.295 12.108 -12.980 1.00 91.81 93 PRO A C 1
ATOM 756 O O . PRO A 1 93 ? 12.339 12.760 -12.913 1.00 91.81 93 PRO A O 1
ATOM 759 N N . ASP A 1 94 ? 10.144 12.571 -12.495 1.00 94.00 94 ASP A N 1
ATOM 760 C CA . ASP A 1 94 ? 9.965 13.885 -11.888 1.00 94.00 94 ASP A CA 1
ATOM 761 C C . ASP A 1 94 ? 8.915 13.870 -10.766 1.00 94.00 94 ASP A C 1
ATOM 763 O O . ASP A 1 94 ? 8.215 12.881 -10.534 1.00 94.00 94 ASP A O 1
ATOM 767 N N . GLU A 1 95 ? 8.848 14.975 -10.014 1.00 95.75 95 GLU A N 1
ATOM 768 C CA . GLU A 1 95 ? 7.969 15.078 -8.845 1.00 95.75 95 GLU A CA 1
ATOM 769 C C . GLU A 1 95 ? 6.484 15.047 -9.216 1.00 95.75 95 GLU A C 1
ATOM 771 O O . GLU A 1 95 ? 5.672 14.592 -8.414 1.00 95.75 95 GLU A O 1
ATOM 776 N N . GLU A 1 96 ? 6.125 15.541 -10.404 1.00 97.06 96 GLU A N 1
ATOM 777 C CA . GLU A 1 96 ? 4.739 15.587 -10.875 1.00 97.06 96 GLU A CA 1
ATOM 778 C C . GLU A 1 96 ? 4.236 14.173 -11.174 1.00 97.06 96 GLU A C 1
ATOM 780 O O . GLU A 1 96 ? 3.160 13.788 -10.712 1.00 97.06 96 GLU A O 1
ATOM 785 N N . THR A 1 97 ? 5.057 13.372 -11.854 1.00 96.00 97 THR A N 1
ATOM 786 C CA . THR A 1 97 ? 4.775 11.963 -12.139 1.00 96.00 97 THR A CA 1
ATOM 787 C C . THR A 1 97 ? 4.701 11.146 -10.850 1.00 96.00 97 THR A C 1
ATOM 789 O O . THR A 1 97 ? 3.742 10.401 -10.650 1.00 96.00 97 THR A O 1
ATOM 792 N N . ALA A 1 98 ? 5.663 11.329 -9.936 1.00 97.12 98 ALA A N 1
ATOM 793 C CA . ALA A 1 98 ? 5.655 10.663 -8.632 1.00 97.12 98 ALA A CA 1
ATOM 794 C C . ALA A 1 98 ? 4.399 10.999 -7.817 1.00 97.12 98 ALA A C 1
ATOM 796 O O . ALA A 1 98 ? 3.759 10.108 -7.257 1.00 97.12 98 ALA A O 1
ATOM 797 N N . GLU A 1 99 ? 4.020 12.278 -7.770 1.00 98.38 99 GLU A N 1
ATOM 798 C CA . GLU A 1 99 ? 2.818 12.714 -7.067 1.00 98.38 99 GLU A CA 1
ATOM 799 C C . GLU A 1 99 ? 1.545 12.138 -7.689 1.00 98.38 99 GLU A C 1
ATOM 801 O O . GLU A 1 99 ? 0.669 11.690 -6.948 1.00 98.38 99 GLU A O 1
ATOM 806 N N . TYR A 1 100 ? 1.439 12.135 -9.019 1.00 98.31 100 TYR A N 1
ATOM 807 C CA . TYR A 1 100 ? 0.283 11.587 -9.723 1.00 98.31 100 TYR A CA 1
ATOM 808 C C . TYR A 1 100 ? 0.100 10.090 -9.441 1.00 98.31 100 TYR A C 1
ATOM 810 O O . TYR A 1 100 ? -0.971 9.691 -8.986 1.00 98.31 100 TYR A O 1
ATOM 818 N N . GLU A 1 101 ? 1.143 9.281 -9.644 1.00 98.06 101 GLU A N 1
ATOM 819 C CA . GLU A 1 101 ? 1.073 7.822 -9.477 1.00 98.06 101 GLU A CA 1
ATOM 820 C C . GLU A 1 101 ? 0.785 7.439 -8.014 1.00 98.06 101 GLU A C 1
ATOM 822 O O . GLU A 1 101 ? -0.086 6.615 -7.737 1.00 98.06 101 GLU A O 1
ATOM 827 N N . ILE A 1 102 ? 1.449 8.083 -7.044 1.00 98.19 102 ILE A N 1
ATOM 828 C CA . ILE A 1 102 ? 1.223 7.808 -5.612 1.00 98.19 102 ILE A CA 1
ATOM 829 C C . ILE A 1 102 ? -0.174 8.253 -5.164 1.00 98.19 102 ILE A C 1
ATOM 831 O O . ILE A 1 102 ? -0.812 7.573 -4.356 1.00 98.19 102 ILE A O 1
ATOM 835 N N . ARG A 1 103 ? -0.670 9.385 -5.678 1.00 98.62 103 ARG A N 1
ATOM 836 C CA . ARG A 1 103 ? -2.038 9.846 -5.414 1.00 98.62 103 ARG A CA 1
ATOM 837 C C . ARG A 1 103 ? -3.060 8.855 -5.959 1.00 98.62 103 ARG A C 1
ATOM 839 O O . ARG A 1 103 ? -3.972 8.494 -5.222 1.00 98.62 103 ARG A O 1
ATOM 846 N N . ASP A 1 104 ? -2.897 8.415 -7.204 1.00 98.44 104 ASP A N 1
ATOM 847 C CA . ASP A 1 104 ? -3.796 7.448 -7.837 1.00 98.44 104 ASP A CA 1
ATOM 848 C C . ASP A 1 104 ? -3.819 6.123 -7.058 1.00 98.44 104 ASP A C 1
ATOM 850 O O . ASP A 1 104 ? -4.891 5.640 -6.688 1.00 98.44 104 ASP A O 1
ATOM 854 N N . PHE A 1 105 ? -2.649 5.604 -6.665 1.00 98.00 105 PHE A N 1
ATOM 855 C CA . PHE A 1 105 ? -2.552 4.433 -5.788 1.00 98.00 105 PHE A CA 1
ATOM 856 C C . PHE A 1 105 ? -3.298 4.632 -4.457 1.00 98.00 105 PHE A C 1
ATOM 858 O O . PHE A 1 105 ? -4.053 3.755 -4.020 1.00 98.00 105 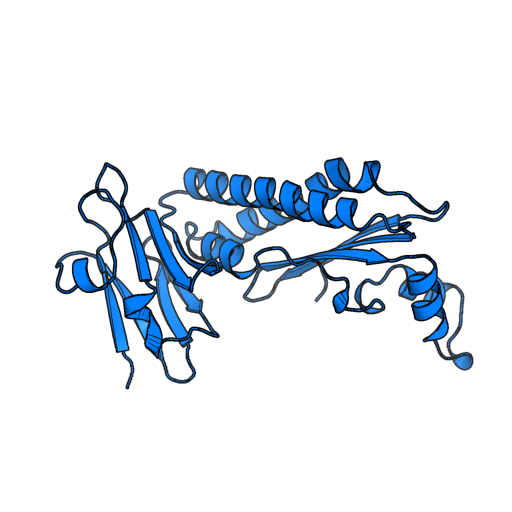PHE A O 1
ATOM 865 N N . ALA A 1 106 ? -3.118 5.782 -3.800 1.00 98.44 106 ALA A N 1
ATOM 866 C CA . ALA A 1 106 ? -3.788 6.081 -2.537 1.00 98.44 106 ALA A CA 1
ATOM 867 C C . ALA A 1 106 ? -5.317 6.175 -2.708 1.00 98.44 106 ALA A C 1
ATOM 869 O O . ALA A 1 106 ? -6.066 5.670 -1.870 1.00 98.44 106 ALA A O 1
ATOM 870 N N . GLU A 1 107 ? -5.800 6.764 -3.803 1.00 98.44 107 GLU A N 1
ATOM 871 C CA . GLU A 1 107 ? -7.229 6.856 -4.122 1.00 98.44 107 GLU A CA 1
ATOM 872 C C . GLU A 1 107 ? -7.851 5.484 -4.429 1.00 98.44 107 GLU A C 1
ATOM 874 O O . GLU A 1 107 ? -8.943 5.181 -3.935 1.00 98.44 107 GLU A O 1
ATOM 879 N N . GLN A 1 108 ? -7.148 4.619 -5.163 1.00 98.25 108 GLN A N 1
ATOM 880 C CA . GLN A 1 108 ? -7.568 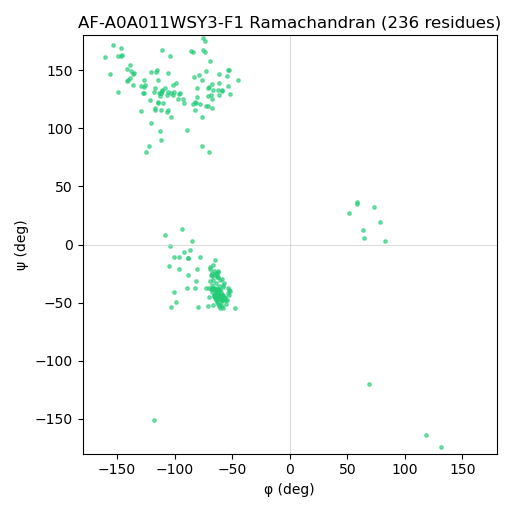3.231 -5.380 1.00 98.25 108 GLN A CA 1
ATOM 881 C C . GLN A 1 108 ? -7.589 2.438 -4.065 1.00 98.25 108 GLN A C 1
ATOM 883 O O . GLN A 1 108 ? -8.554 1.725 -3.776 1.00 98.25 108 GLN A O 1
ATOM 888 N N . THR A 1 109 ? -6.574 2.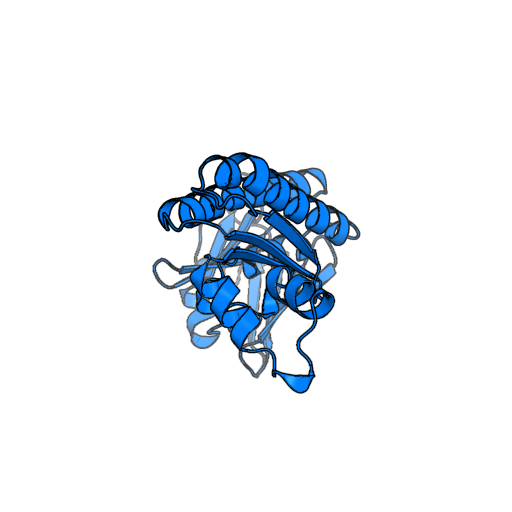628 -3.219 1.00 98.06 109 THR A N 1
ATOM 889 C CA . THR A 1 109 ? -6.494 2.011 -1.889 1.00 98.06 109 THR A CA 1
ATOM 890 C C . THR A 1 109 ? -7.677 2.414 -1.012 1.00 98.06 109 THR A C 1
ATOM 892 O O . THR A 1 109 ? -8.260 1.565 -0.338 1.00 98.06 109 THR A O 1
ATOM 895 N N . VAL A 1 110 ? -8.099 3.685 -1.050 1.00 98.56 110 VAL A N 1
ATOM 896 C CA . VAL A 1 110 ? -9.309 4.138 -0.343 1.00 98.56 110 VAL A CA 1
ATOM 897 C C . VAL A 1 110 ? -10.526 3.325 -0.761 1.00 98.56 110 VAL A C 1
ATOM 899 O O . VAL A 1 110 ? -11.300 2.929 0.113 1.00 98.56 110 VAL A O 1
ATOM 902 N N . ALA A 1 111 ? -10.717 3.090 -2.061 1.00 98.19 111 ALA A N 1
ATOM 903 C CA . ALA A 1 111 ? -11.855 2.322 -2.553 1.00 98.19 111 ALA A CA 1
ATOM 904 C C . ALA A 1 111 ? -11.812 0.877 -2.033 1.00 98.19 111 ALA A C 1
ATOM 906 O O . ALA A 1 111 ? -12.785 0.426 -1.433 1.00 98.19 111 ALA A O 1
ATOM 907 N N . ILE A 1 112 ? -10.663 0.205 -2.160 1.00 97.81 112 ILE A N 1
ATOM 908 C CA . ILE A 1 112 ? -10.463 -1.185 -1.717 1.00 97.81 112 ILE A CA 1
ATOM 909 C C . ILE A 1 112 ? -10.724 -1.330 -0.213 1.00 97.81 112 ILE A C 1
ATOM 911 O O . ILE A 1 112 ? -11.551 -2.141 0.206 1.00 97.81 112 ILE A O 1
ATOM 915 N N . LEU A 1 113 ? -10.063 -0.508 0.606 1.00 98.25 113 LEU A N 1
ATOM 916 C CA . LEU A 1 113 ? -10.204 -0.560 2.060 1.00 98.25 113 LEU A CA 1
ATOM 917 C C . LEU A 1 113 ? -11.627 -0.194 2.504 1.00 98.25 113 LEU A C 1
ATOM 919 O O . LEU A 1 113 ? -12.157 -0.802 3.435 1.00 98.25 113 LEU A O 1
ATOM 923 N N . SER A 1 114 ? -12.265 0.781 1.846 1.00 98.00 114 SER A N 1
ATOM 924 C CA . SER A 1 114 ? -13.653 1.154 2.150 1.00 98.00 114 SER A CA 1
ATOM 925 C C . SER A 1 114 ? -14.617 0.015 1.841 1.00 98.00 114 SER A C 1
ATOM 927 O O . SER A 1 114 ? -15.461 -0.304 2.679 1.00 98.00 114 SER A O 1
ATOM 929 N N . ASP A 1 115 ? -14.481 -0.613 0.675 1.00 98.00 115 ASP A N 1
ATOM 930 C CA . ASP A 1 115 ? -15.328 -1.732 0.269 1.00 98.00 115 ASP A CA 1
ATOM 931 C C . ASP A 1 115 ? -15.165 -2.916 1.225 1.00 98.00 115 ASP A C 1
ATOM 933 O O . ASP A 1 115 ? -16.166 -3.486 1.673 1.00 98.00 115 ASP A O 1
ATOM 937 N N . GLU A 1 116 ? -13.931 -3.241 1.625 1.00 97.56 116 GLU A N 1
ATOM 938 C CA . GLU A 1 116 ? -13.697 -4.310 2.591 1.00 97.56 116 GLU A CA 1
ATOM 939 C C . GLU A 1 116 ? -14.308 -3.979 3.963 1.00 97.56 116 GLU A C 1
ATOM 941 O O . GLU A 1 116 ? -15.053 -4.802 4.506 1.00 97.56 116 GLU A O 1
ATOM 946 N N . LEU A 1 117 ? -14.086 -2.771 4.497 1.00 97.06 117 LEU A N 1
ATOM 947 C CA . LEU A 1 117 ? -14.689 -2.321 5.761 1.00 97.06 117 LEU A CA 1
ATOM 948 C C . LEU A 1 117 ? -16.221 -2.424 5.735 1.00 97.06 117 LEU A C 1
ATOM 950 O O . LEU A 1 117 ? -16.827 -2.965 6.663 1.00 97.06 117 LEU A O 1
ATOM 954 N N . ILE A 1 118 ? -16.853 -1.932 4.666 1.00 96.25 118 ILE A N 1
ATOM 955 C CA . ILE A 1 118 ? -18.313 -1.944 4.502 1.00 96.25 118 ILE A CA 1
ATOM 956 C C . ILE A 1 118 ? -18.833 -3.383 4.364 1.00 96.25 118 ILE A C 1
ATOM 958 O O . ILE A 1 118 ? -19.893 -3.720 4.905 1.00 96.25 118 ILE A O 1
ATOM 962 N N . SER A 1 119 ? -18.090 -4.258 3.679 1.00 96.56 119 SER A N 1
ATOM 963 C CA . SER A 1 119 ? -18.495 -5.648 3.434 1.00 96.56 119 SER A CA 1
ATOM 964 C C . SER A 1 119 ? -18.641 -6.478 4.713 1.00 96.56 119 SER A C 1
ATOM 966 O O . SER A 1 119 ? -19.451 -7.410 4.741 1.00 96.56 119 SER A O 1
ATOM 968 N N . ARG A 1 120 ? -17.926 -6.111 5.786 1.00 94.25 120 ARG A N 1
ATOM 969 C CA . ARG A 1 120 ? -17.954 -6.821 7.075 1.00 94.25 120 ARG A CA 1
ATOM 970 C C . ARG A 1 120 ? -19.296 -6.716 7.790 1.00 94.25 120 ARG A C 1
ATOM 972 O O . ARG A 1 120 ? -19.648 -7.626 8.535 1.00 94.25 120 ARG A O 1
ATOM 979 N N . ARG A 1 121 ? -20.063 -5.642 7.544 1.00 91.56 121 ARG A N 1
ATOM 980 C CA . ARG A 1 121 ? -21.393 -5.395 8.147 1.00 91.56 121 ARG A CA 1
ATOM 981 C C . ARG A 1 121 ? -21.412 -5.522 9.678 1.00 91.56 121 ARG A C 1
ATOM 983 O O . ARG A 1 121 ? -22.437 -5.856 10.267 1.00 91.56 121 ARG A O 1
ATOM 990 N N . GLU A 1 122 ? -20.274 -5.274 10.316 1.00 93.56 122 GLU A N 1
ATOM 991 C CA . GLU A 1 122 ? -20.143 -5.250 11.767 1.00 93.56 122 GLU A CA 1
ATOM 992 C C . GLU A 1 122 ? -20.681 -3.921 12.315 1.00 93.56 122 GLU A C 1
ATOM 994 O O . GLU A 1 122 ? -20.527 -2.867 11.692 1.00 93.56 122 GLU A O 1
ATOM 999 N N . LYS A 1 123 ? -21.277 -3.952 13.512 1.00 96.88 123 LYS A N 1
ATOM 1000 C CA . LYS A 1 123 ? -21.616 -2.726 14.237 1.00 96.88 123 LYS A CA 1
ATOM 1001 C C . LYS A 1 123 ? -20.347 -2.144 14.854 1.00 96.88 123 LYS A C 1
ATOM 1003 O O . LYS A 1 123 ? -19.801 -2.709 15.800 1.00 96.88 123 LYS A O 1
ATOM 1008 N N . ALA A 1 124 ? -19.884 -1.018 14.331 1.00 97.88 124 ALA A N 1
ATOM 1009 C CA . ALA A 1 124 ? -18.650 -0.374 14.746 1.00 97.88 124 ALA A CA 1
ATOM 1010 C C . ALA A 1 124 ? -18.831 0.394 16.065 1.00 97.88 124 ALA A C 1
ATOM 1012 O O . ALA A 1 124 ? -19.622 1.337 16.153 1.00 97.88 124 ALA A O 1
ATOM 1013 N N . ALA A 1 125 ? -18.047 0.019 17.074 1.00 98.06 125 ALA A N 1
ATOM 1014 C CA . ALA A 1 125 ? -17.783 0.828 18.260 1.00 98.06 125 ALA A CA 1
ATOM 1015 C C . ALA A 1 125 ? -16.562 1.733 18.044 1.00 98.06 125 ALA A C 1
ATOM 1017 O O . ALA A 1 125 ? -16.566 2.885 18.472 1.00 98.06 125 ALA A O 1
ATOM 1018 N N . ARG A 1 126 ? -15.527 1.262 17.344 1.00 98.06 126 ARG A N 1
ATOM 1019 C CA . ARG A 1 126 ? -14.404 2.094 16.890 1.00 98.06 126 ARG A CA 1
ATOM 1020 C C . ARG A 1 126 ? -14.047 1.763 15.450 1.00 98.06 126 ARG A C 1
ATOM 1022 O O . ARG A 1 126 ? -14.162 0.610 15.035 1.00 98.06 126 ARG A O 1
ATOM 1029 N N . LEU A 1 127 ? -13.602 2.777 14.721 1.00 98.25 127 LEU A N 1
ATOM 1030 C CA . LEU A 1 127 ? -12.895 2.625 13.456 1.00 98.25 127 LEU A CA 1
ATOM 1031 C C . LEU A 1 127 ? -11.496 3.206 13.639 1.00 98.25 127 LEU A C 1
ATOM 1033 O O . LEU A 1 127 ? -11.358 4.401 13.899 1.00 98.25 127 LEU A O 1
ATOM 1037 N N . PHE A 1 128 ? -10.491 2.347 13.526 1.00 97.94 128 PHE A N 1
ATOM 1038 C CA . PHE A 1 128 ? -9.088 2.721 13.598 1.00 97.94 128 PHE A CA 1
ATOM 1039 C C . PHE A 1 128 ? -8.503 2.850 12.196 1.00 97.94 128 PHE A C 1
ATOM 1041 O O . PHE A 1 128 ? -8.768 2.001 11.340 1.00 97.94 128 PHE A O 1
ATOM 1048 N N . VAL A 1 129 ? -7.688 3.881 11.998 1.00 97.50 129 VAL A N 1
ATOM 1049 C CA . VAL A 1 129 ? -6.716 3.989 10.909 1.00 97.50 129 VAL A CA 1
ATOM 1050 C C . VAL A 1 129 ? -5.346 4.127 11.564 1.00 97.50 129 VAL A C 1
ATOM 1052 O O . VAL A 1 129 ? -5.035 5.161 12.150 1.00 97.50 129 VAL A O 1
ATOM 1055 N N . GLU A 1 130 ? -4.568 3.055 11.542 1.00 94.44 130 GLU A N 1
ATOM 1056 C CA . GLU A 1 130 ? -3.239 3.000 12.151 1.00 94.44 130 GLU A CA 1
ATOM 1057 C C . GLU A 1 130 ? -2.183 3.145 11.063 1.00 94.44 130 GLU A C 1
ATOM 1059 O O . GLU A 1 130 ? -2.315 2.530 10.003 1.00 94.44 130 GLU A O 1
ATOM 1064 N N . HIS A 1 131 ? -1.147 3.942 11.315 1.00 92.56 131 HIS A N 1
ATOM 1065 C CA . HIS A 1 131 ? 0.014 3.996 10.435 1.00 92.56 131 HIS A CA 1
ATOM 1066 C C . HIS A 1 131 ? 1.327 4.039 11.217 1.00 92.56 131 HIS A C 1
ATOM 1068 O O . HIS A 1 131 ? 1.392 4.586 12.316 1.00 92.56 131 HIS A O 1
ATOM 1074 N N . HIS A 1 132 ? 2.371 3.468 10.622 1.00 88.69 132 HIS A N 1
ATOM 1075 C CA . HIS A 1 132 ? 3.718 3.386 11.178 1.00 88.69 132 HIS A CA 1
ATOM 1076 C C . HIS A 1 132 ? 4.735 3.951 10.185 1.00 88.69 132 HIS A C 1
ATOM 1078 O O . HIS A 1 132 ? 4.632 3.733 8.971 1.00 88.69 132 HIS A O 1
ATOM 1084 N N . ARG A 1 133 ? 5.733 4.665 10.713 1.00 79.44 133 ARG A N 1
ATOM 1085 C CA . ARG A 1 133 ? 6.854 5.210 9.940 1.00 79.44 133 ARG A CA 1
ATOM 1086 C C . ARG A 1 133 ? 8.143 4.486 10.320 1.00 79.44 133 ARG A C 1
ATOM 1088 O O . ARG A 1 133 ? 8.865 4.924 11.208 1.00 79.44 133 ARG A O 1
ATOM 1095 N N . ASP A 1 134 ? 8.441 3.400 9.618 1.00 76.94 134 ASP A N 1
ATOM 1096 C CA . ASP A 1 134 ? 9.764 2.767 9.662 1.00 76.94 134 ASP A CA 1
ATOM 1097 C C . ASP A 1 134 ? 10.387 2.813 8.250 1.00 76.94 134 ASP A C 1
ATOM 1099 O O . ASP A 1 134 ? 10.094 3.714 7.455 1.00 76.94 134 ASP A O 1
ATOM 1103 N N . ILE A 1 135 ? 11.240 1.847 7.908 1.00 68.06 135 ILE A N 1
ATOM 1104 C CA . ILE A 1 135 ? 11.761 1.635 6.551 1.00 68.06 135 ILE A CA 1
ATOM 1105 C C . ILE A 1 135 ? 10.609 1.511 5.538 1.00 68.06 135 ILE A C 1
ATOM 1107 O O . ILE A 1 135 ? 10.696 2.049 4.433 1.00 68.06 135 ILE A O 1
ATOM 1111 N N . TYR A 1 136 ? 9.511 0.859 5.931 1.00 80.75 136 TYR A N 1
ATOM 1112 C CA . TYR A 1 136 ? 8.295 0.728 5.133 1.00 80.75 136 TYR A CA 1
ATOM 1113 C C . TYR A 1 136 ? 7.179 1.624 5.665 1.00 80.75 136 TYR A C 1
ATOM 1115 O O . TYR A 1 136 ? 7.063 1.856 6.870 1.00 80.75 136 TYR A O 1
ATOM 1123 N N . THR A 1 137 ? 6.337 2.111 4.753 1.00 84.50 137 THR A N 1
ATOM 1124 C CA . THR A 1 137 ? 5.136 2.863 5.131 1.00 84.50 137 THR A CA 1
ATOM 1125 C C . THR A 1 137 ? 3.993 1.880 5.321 1.00 84.50 137 THR A C 1
ATOM 1127 O O . THR A 1 137 ? 3.384 1.438 4.347 1.00 84.50 137 THR A O 1
ATOM 1130 N N . ASP A 1 138 ? 3.714 1.517 6.567 1.00 90.94 138 ASP A N 1
ATOM 1131 C CA . ASP A 1 138 ? 2.651 0.572 6.896 1.00 90.94 138 ASP A CA 1
ATOM 1132 C C . ASP A 1 138 ? 1.406 1.322 7.373 1.00 90.94 138 ASP A C 1
ATOM 1134 O O . ASP A 1 138 ? 1.491 2.206 8.223 1.00 90.94 138 ASP A O 1
ATOM 1138 N N . LEU A 1 139 ? 0.249 0.979 6.812 1.00 95.12 139 LEU A N 1
ATOM 1139 C CA . LEU A 1 139 ? -1.047 1.535 7.180 1.00 95.12 139 LEU A CA 1
ATOM 1140 C C . LEU A 1 139 ? -2.086 0.428 7.136 1.00 95.12 139 LEU A C 1
ATOM 1142 O O . LEU A 1 139 ? -2.106 -0.408 6.228 1.00 95.12 139 LEU A O 1
ATOM 1146 N N . ALA A 1 140 ? -2.994 0.455 8.102 1.00 96.44 140 ALA A N 1
ATOM 1147 C CA . ALA A 1 140 ? -4.154 -0.410 8.087 1.00 96.44 140 ALA A CA 1
ATOM 1148 C C . ALA A 1 140 ? -5.388 0.247 8.681 1.00 96.44 140 ALA A C 1
ATOM 1150 O O . ALA A 1 140 ? -5.329 1.223 9.429 1.00 96.44 140 ALA A O 1
ATOM 1151 N N . VAL A 1 141 ? -6.527 -0.362 8.376 1.00 97.69 141 VAL A N 1
ATOM 1152 C CA . VAL A 1 141 ? -7.811 -0.026 8.980 1.00 97.69 141 VAL A CA 1
ATOM 1153 C C . VAL A 1 141 ? -8.362 -1.204 9.776 1.00 97.69 141 VAL A C 1
ATOM 1155 O O . VAL A 1 141 ? -8.114 -2.372 9.460 1.00 97.69 141 VAL A O 1
ATOM 1158 N N . LYS A 1 142 ? -9.108 -0.907 10.842 1.00 96.56 142 LYS A N 1
ATOM 1159 C CA . LYS A 1 142 ? -9.655 -1.926 11.750 1.00 96.56 142 LYS A CA 1
ATOM 1160 C C . LYS A 1 142 ? -10.982 -1.466 12.347 1.00 96.56 142 LYS A C 1
ATOM 1162 O O . LYS A 1 142 ? -11.079 -0.364 12.881 1.00 96.56 142 LYS A O 1
ATOM 1167 N N . ILE A 1 143 ? -11.998 -2.329 12.300 1.00 97.50 143 ILE A N 1
ATOM 1168 C CA . ILE A 1 143 ? -13.255 -2.136 13.037 1.00 97.50 143 ILE A CA 1
ATOM 1169 C C . ILE A 1 143 ? -13.161 -2.892 14.358 1.00 97.50 143 ILE A C 1
ATOM 1171 O O . ILE A 1 143 ? -12.833 -4.079 14.380 1.00 97.50 143 ILE A O 1
ATOM 1175 N N . ALA A 1 144 ? -13.494 -2.207 15.449 1.00 97.25 144 ALA A N 1
ATOM 1176 C CA . ALA A 1 144 ? -13.790 -2.843 16.723 1.00 97.25 144 ALA A CA 1
ATOM 1177 C C . ALA A 1 144 ? -15.292 -2.803 16.996 1.00 97.25 144 ALA A C 1
ATOM 1179 O O . ALA A 1 144 ? -15.928 -1.750 16.909 1.00 97.25 144 ALA A O 1
ATOM 1180 N N . THR A 1 145 ? -15.843 -3.953 17.360 1.00 97.50 145 THR A N 1
ATOM 1181 C CA . THR A 1 145 ? -17.238 -4.143 17.776 1.00 97.50 145 THR A CA 1
ATOM 1182 C C . THR A 1 145 ? -17.417 -3.851 19.273 1.00 97.50 145 THR A C 1
ATOM 1184 O O . THR A 1 145 ? -16.426 -3.771 20.009 1.00 97.50 145 THR A O 1
ATOM 1187 N N . PRO A 1 146 ? -18.660 -3.706 19.773 1.00 97.50 146 PRO A N 1
ATOM 1188 C CA . PRO A 1 146 ? -18.929 -3.655 21.211 1.00 97.50 146 PRO A CA 1
ATOM 1189 C C . PRO A 1 146 ? -18.318 -4.832 21.979 1.00 97.50 146 PRO A C 1
ATOM 1191 O O . PRO A 1 146 ? -17.788 -4.649 23.076 1.00 97.50 146 PRO A O 1
ATOM 1194 N N . GLU A 1 147 ? -18.373 -6.029 21.397 1.00 96.94 147 GLU A N 1
ATOM 1195 C CA . GLU A 1 147 ? -17.828 -7.252 21.976 1.00 96.94 147 GLU A CA 1
ATOM 1196 C C . GLU A 1 147 ? -16.303 -7.185 22.073 1.00 96.94 147 GLU A C 1
ATOM 1198 O O . GLU A 1 147 ? -15.752 -7.494 23.132 1.00 96.94 147 GLU A O 1
ATOM 1203 N N . ASP A 1 148 ? -15.628 -6.717 21.016 1.00 97.00 148 ASP A N 1
ATOM 1204 C CA . ASP A 1 148 ? -14.174 -6.531 21.045 1.00 97.00 148 ASP A CA 1
ATOM 1205 C C . ASP A 1 148 ? -13.778 -5.497 22.105 1.00 97.00 148 ASP A C 1
ATOM 1207 O O . ASP A 1 148 ? -12.858 -5.720 22.889 1.00 97.00 148 ASP A O 1
ATOM 1211 N N . MET A 1 149 ? -14.511 -4.382 22.177 1.00 96.38 149 MET A N 1
ATOM 1212 C CA . MET A 1 149 ? -14.254 -3.322 23.151 1.00 96.38 149 MET A CA 1
ATOM 1213 C C . MET A 1 149 ? -14.436 -3.828 24.590 1.00 96.38 149 MET A C 1
ATOM 1215 O O . MET A 1 149 ? -13.637 -3.513 25.474 1.00 96.38 149 MET A O 1
ATOM 1219 N N . GLN A 1 150 ? -15.462 -4.646 24.842 1.00 96.06 150 GLN A N 1
ATOM 1220 C CA . GLN A 1 150 ? -15.666 -5.267 26.149 1.00 96.06 150 GLN A CA 1
ATOM 1221 C C . GLN A 1 150 ? -14.567 -6.288 26.471 1.00 96.06 150 GLN A C 1
ATOM 1223 O O . GLN A 1 150 ? -14.124 -6.357 27.620 1.00 96.06 150 GLN A O 1
ATOM 1228 N N . ALA A 1 151 ? -14.108 -7.061 25.483 1.00 96.44 151 ALA A N 1
ATOM 1229 C CA . ALA A 1 151 ? -12.997 -7.994 25.645 1.00 96.44 151 ALA A CA 1
ATOM 1230 C C . ALA A 1 151 ? -11.693 -7.260 26.000 1.00 96.44 151 ALA A C 1
ATOM 1232 O O . ALA A 1 151 ? -11.027 -7.648 26.964 1.00 96.44 151 ALA A O 1
ATOM 1233 N N . ALA A 1 152 ? -11.387 -6.158 25.310 1.00 95.62 152 ALA A N 1
ATOM 1234 C CA . ALA A 1 152 ? -10.235 -5.308 25.601 1.00 95.62 152 ALA A CA 1
ATOM 1235 C C . ALA A 1 152 ? -10.295 -4.763 27.040 1.00 95.62 152 ALA A C 1
ATOM 1237 O O . ALA A 1 152 ? -9.351 -4.931 27.812 1.00 95.62 152 ALA A O 1
ATOM 1238 N N . VAL A 1 153 ? -11.442 -4.227 27.475 1.00 95.75 153 VAL A N 1
ATOM 1239 C CA . VAL A 1 153 ? -11.629 -3.753 28.863 1.00 95.75 153 VAL A CA 1
ATOM 1240 C C . VAL A 1 153 ? -11.491 -4.883 29.892 1.00 95.75 153 VAL A C 1
ATOM 1242 O O . VAL A 1 153 ? -10.921 -4.681 30.967 1.00 95.75 153 VAL A O 1
ATOM 1245 N N . ASN A 1 154 ? -11.989 -6.080 29.579 1.00 95.25 154 ASN A N 1
ATOM 1246 C CA . ASN A 1 154 ? -11.896 -7.241 30.466 1.00 95.25 154 ASN A CA 1
ATOM 1247 C C . ASN A 1 154 ? -10.461 -7.768 30.617 1.00 95.25 154 ASN A C 1
ATOM 1249 O O . ASN A 1 154 ? -10.175 -8.418 31.622 1.00 95.25 154 ASN A O 1
ATOM 1253 N N . SER A 1 155 ? -9.564 -7.468 29.672 1.00 94.25 155 SER A N 1
ATOM 1254 C CA . SER A 1 155 ? -8.142 -7.825 29.764 1.00 94.25 155 SER A CA 1
ATOM 1255 C C . SER A 1 155 ? -7.391 -7.028 30.843 1.00 94.25 155 SER A C 1
ATOM 1257 O O . SER A 1 155 ? -6.349 -7.462 31.339 1.00 94.25 155 SER A O 1
ATOM 1259 N N . ILE A 1 156 ? -7.944 -5.887 31.270 1.00 94.88 156 ILE A N 1
ATOM 1260 C CA . ILE A 1 156 ? -7.378 -5.061 32.336 1.00 94.88 156 ILE A CA 1
ATOM 1261 C C . ILE A 1 156 ? -7.582 -5.763 33.685 1.00 94.88 156 ILE A C 1
ATOM 1263 O O . ILE A 1 156 ? -8.719 -5.945 34.138 1.00 94.88 156 ILE A O 1
ATOM 1267 N N . SER A 1 157 ? -6.475 -6.070 34.369 1.00 92.75 157 SER A N 1
ATOM 1268 C CA . SER A 1 157 ? -6.472 -6.584 35.747 1.00 92.75 157 SER A CA 1
ATOM 1269 C C . SER A 1 157 ? -7.268 -5.678 36.691 1.00 92.75 157 SER A C 1
ATOM 1271 O O . SER A 1 157 ? -7.069 -4.460 36.666 1.00 92.75 157 SER A O 1
ATOM 1273 N N . GLU A 1 158 ? -8.088 -6.259 37.571 1.00 91.25 158 GLU A N 1
ATOM 1274 C CA . GLU A 1 158 ? -8.952 -5.506 38.497 1.00 91.25 158 GLU A CA 1
ATOM 1275 C C . GLU A 1 158 ? -8.184 -4.467 39.325 1.00 91.25 158 GLU A C 1
ATOM 1277 O O . GLU A 1 158 ? -8.644 -3.339 39.467 1.00 91.25 158 GLU A O 1
ATOM 1282 N N . GLU A 1 159 ? -6.971 -4.793 39.778 1.00 92.69 159 GLU A N 1
ATOM 1283 C CA . GLU A 1 159 ? -6.126 -3.902 40.592 1.00 92.69 159 GLU A CA 1
ATOM 1284 C C . GLU A 1 159 ? -5.702 -2.611 39.873 1.00 92.69 159 GLU A C 1
ATOM 1286 O O . GLU A 1 159 ? -5.461 -1.588 40.511 1.00 92.69 159 GLU A O 1
ATOM 1291 N N . LYS A 1 160 ? -5.599 -2.648 38.539 1.00 91.06 160 LYS A N 1
ATOM 1292 C CA . LYS A 1 160 ? -5.210 -1.494 37.711 1.00 91.06 160 LYS A CA 1
ATOM 1293 C C . LYS A 1 160 ? -6.418 -0.755 37.139 1.00 91.06 160 LYS A C 1
ATOM 1295 O O . LYS A 1 160 ? -6.256 0.327 36.570 1.00 91.06 160 LYS A O 1
ATOM 1300 N N . ARG A 1 161 ? -7.615 -1.337 37.253 1.00 93.56 161 ARG A N 1
ATOM 1301 C CA . ARG A 1 161 ? -8.819 -0.857 36.578 1.00 93.56 161 ARG A CA 1
ATOM 1302 C C . ARG A 1 161 ? -9.249 0.491 37.151 1.00 93.56 161 ARG A C 1
ATOM 1304 O O . ARG A 1 161 ? -9.600 0.615 38.318 1.00 93.56 161 ARG A O 1
ATOM 1311 N N . ASN A 1 162 ? -9.236 1.501 36.294 1.00 95.50 162 ASN A N 1
ATOM 1312 C CA . ASN A 1 162 ? -9.756 2.834 36.566 1.00 95.50 162 ASN A CA 1
ATOM 1313 C C . ASN A 1 162 ? -10.277 3.445 35.259 1.00 95.50 162 ASN A C 1
ATOM 1315 O O . ASN A 1 162 ? -9.897 2.994 34.176 1.00 95.50 162 ASN A O 1
ATOM 1319 N N . ASP A 1 163 ? -11.106 4.481 35.360 1.00 95.19 163 ASP A N 1
ATOM 1320 C CA . ASP A 1 163 ? -11.798 5.072 34.207 1.00 95.19 163 ASP A CA 1
ATOM 1321 C C . ASP A 1 163 ? -10.841 5.570 33.117 1.00 95.19 163 ASP A C 1
ATOM 1323 O O . ASP A 1 163 ? -11.109 5.393 31.930 1.00 95.19 163 ASP A O 1
ATOM 1327 N N . ARG A 1 164 ? -9.684 6.127 33.501 1.00 95.88 164 ARG A N 1
ATOM 1328 C CA . ARG A 1 164 ? -8.676 6.603 32.543 1.00 95.88 164 ARG A CA 1
ATOM 1329 C C . ARG A 1 164 ? -8.066 5.451 31.749 1.00 95.88 164 ARG A C 1
ATOM 1331 O O . ARG A 1 164 ? -7.889 5.580 30.543 1.00 95.88 164 ARG A O 1
ATOM 1338 N N . LEU A 1 165 ? -7.727 4.345 32.413 1.00 95.56 165 LEU A N 1
ATOM 1339 C CA . LEU A 1 165 ? -7.156 3.177 31.740 1.00 95.56 165 LEU A CA 1
ATOM 1340 C C . LEU A 1 165 ? -8.194 2.468 30.863 1.00 95.56 165 LEU A C 1
ATOM 1342 O O . LEU A 1 165 ? -7.862 2.031 29.768 1.00 95.56 165 LEU A O 1
ATOM 1346 N N . ILE A 1 166 ? -9.449 2.400 31.317 1.00 95.69 166 ILE A N 1
ATOM 1347 C CA . ILE A 1 166 ? -10.560 1.881 30.509 1.00 95.69 166 ILE A CA 1
ATOM 1348 C C . ILE A 1 166 ? -10.697 2.703 29.225 1.00 95.69 166 ILE A C 1
ATOM 1350 O O . ILE A 1 166 ? -10.773 2.129 28.144 1.00 95.69 166 ILE A O 1
ATOM 1354 N N . GLU A 1 167 ? -10.704 4.032 29.329 1.00 95.38 167 GLU A N 1
ATOM 1355 C CA . GLU A 1 167 ? -10.827 4.909 28.162 1.00 95.38 167 GLU A CA 1
ATOM 1356 C C . GLU A 1 167 ? -9.628 4.795 27.213 1.00 95.38 167 GLU A C 1
ATOM 1358 O O . GLU A 1 167 ? -9.813 4.807 25.999 1.00 95.38 167 GLU A O 1
ATOM 1363 N N . TYR A 1 168 ? -8.414 4.643 27.750 1.00 94.81 168 TYR A N 1
ATOM 1364 C CA . TYR A 1 168 ? -7.213 4.416 26.946 1.00 94.81 168 TYR A CA 1
ATOM 1365 C C . TYR A 1 168 ? -7.321 3.126 26.123 1.00 94.81 168 TYR A C 1
ATOM 1367 O O . TYR A 1 168 ? -7.241 3.180 24.902 1.00 94.81 168 TYR A O 1
ATOM 1375 N N . VAL A 1 169 ? -7.603 1.994 26.775 1.00 94.88 169 VAL A N 1
ATOM 1376 C CA . VAL A 1 169 ? -7.694 0.678 26.116 1.00 94.88 169 VAL A CA 1
ATOM 1377 C C . VAL A 1 169 ? -8.789 0.651 25.049 1.00 94.88 169 VAL A C 1
ATOM 1379 O O . VAL A 1 169 ? -8.602 0.114 23.963 1.00 94.88 169 VAL A O 1
ATOM 1382 N N . LYS A 1 170 ? -9.935 1.294 25.308 1.00 95.75 170 LYS A N 1
ATOM 1383 C CA . LYS A 1 170 ? -11.012 1.396 24.311 1.00 95.75 170 LYS A CA 1
ATOM 1384 C C . LYS A 1 170 ? -10.579 2.108 23.032 1.00 95.75 170 LYS A C 1
ATOM 1386 O O . LYS A 1 170 ? -11.137 1.822 21.976 1.00 95.75 170 LYS A O 1
ATOM 1391 N N . ASN A 1 171 ? -9.641 3.044 23.128 1.00 95.94 171 ASN A N 1
ATOM 1392 C CA . ASN A 1 171 ? -9.234 3.912 22.030 1.00 95.94 171 ASN A CA 1
ATOM 1393 C C . ASN A 1 171 ? -7.840 3.563 21.479 1.00 95.94 171 ASN A C 1
ATOM 1395 O O . ASN A 1 171 ? -7.338 4.306 20.648 1.00 95.94 171 ASN A O 1
ATOM 1399 N N . ASN A 1 172 ? -7.238 2.452 21.906 1.00 94.62 172 ASN A N 1
ATOM 1400 C CA . ASN A 1 172 ? -5.925 2.010 21.449 1.00 94.62 172 ASN A CA 1
ATOM 1401 C C . ASN A 1 172 ? -6.065 0.801 20.514 1.00 94.62 172 ASN A C 1
ATOM 1403 O O . ASN A 1 172 ? -6.473 -0.273 20.955 1.00 94.62 172 ASN A O 1
ATOM 1407 N N . SER A 1 173 ? -5.709 0.953 19.234 1.00 94.38 173 SER A N 1
ATOM 1408 C CA . SER A 1 173 ? -5.846 -0.122 18.235 1.00 94.38 173 SER A CA 1
ATOM 1409 C C . SER A 1 173 ? -5.066 -1.395 18.606 1.00 94.38 173 SER A C 1
ATOM 1411 O O . SER A 1 173 ? -5.495 -2.505 18.270 1.00 94.38 173 SER A O 1
ATOM 1413 N N . GLY A 1 174 ? -3.952 -1.251 19.336 1.00 92.88 174 GLY A N 1
ATOM 1414 C CA . GLY A 1 174 ? -3.098 -2.363 19.766 1.00 92.88 174 GLY A CA 1
ATOM 1415 C C . GLY A 1 174 ? -3.749 -3.320 20.772 1.00 92.88 174 GLY A C 1
ATOM 1416 O O . GLY A 1 174 ? -3.297 -4.454 20.913 1.00 92.88 174 GLY A O 1
ATOM 1417 N N . ASP A 1 175 ? -4.837 -2.907 21.429 1.00 94.75 175 ASP A N 1
ATOM 1418 C CA . ASP A 1 175 ? -5.595 -3.752 22.362 1.00 94.75 175 ASP A CA 1
ATOM 1419 C C . ASP A 1 175 ? -6.648 -4.636 21.655 1.00 94.75 175 ASP A C 1
ATOM 1421 O O . ASP A 1 175 ? -7.390 -5.380 22.303 1.00 94.75 175 ASP A O 1
ATOM 1425 N N . TYR A 1 176 ? -6.706 -4.584 20.318 1.00 94.75 176 TYR A N 1
ATOM 1426 C CA . TYR A 1 176 ? -7.650 -5.328 19.482 1.00 94.75 176 TYR A CA 1
ATOM 1427 C C . TYR A 1 176 ? -6.938 -6.352 18.579 1.00 94.75 176 TYR A C 1
ATOM 1429 O O . TYR A 1 176 ? -5.809 -6.114 18.147 1.00 94.75 176 TYR A O 1
ATOM 1437 N N . PRO A 1 177 ? -7.584 -7.483 18.221 1.00 92.06 177 PRO A N 1
ATOM 1438 C CA . PRO A 1 177 ? -6.932 -8.553 17.466 1.00 92.06 177 PRO A CA 1
ATOM 1439 C C . PRO A 1 177 ? -6.377 -8.116 16.102 1.00 92.06 177 PRO A C 1
ATOM 1441 O O . PRO A 1 177 ? -7.102 -7.567 15.268 1.00 92.06 177 PRO A O 1
ATOM 1444 N N . ASN A 1 178 ? -5.124 -8.487 15.816 1.00 92.12 178 ASN A N 1
ATOM 1445 C CA . ASN A 1 178 ? -4.494 -8.252 14.509 1.00 92.12 178 ASN A CA 1
ATOM 1446 C C . ASN A 1 178 ? -5.206 -8.966 13.354 1.00 92.12 178 ASN A C 1
ATOM 1448 O O . ASN A 1 178 ? -5.140 -8.503 12.225 1.00 92.12 178 ASN A O 1
ATOM 1452 N N . SER A 1 179 ? -5.951 -10.043 13.613 1.00 93.25 179 SER A N 1
ATOM 1453 C CA . SER A 1 179 ? -6.737 -10.730 12.580 1.00 93.25 179 SER A CA 1
ATOM 1454 C C . SER A 1 179 ? -7.870 -9.878 11.993 1.00 93.25 179 SER A C 1
ATOM 1456 O O . SER A 1 179 ? -8.449 -10.262 10.983 1.00 93.25 179 SER A O 1
ATOM 1458 N N . LYS A 1 180 ? -8.225 -8.751 12.627 1.00 92.81 180 LYS A N 1
ATOM 1459 C CA . LYS A 1 180 ? -9.195 -7.785 12.086 1.00 92.81 180 LYS A CA 1
ATOM 1460 C C . LYS A 1 180 ? -8.544 -6.678 11.256 1.00 92.81 180 LYS A C 1
ATOM 1462 O O . LYS A 1 180 ? -9.272 -5.875 10.674 1.00 92.81 180 LYS A O 1
ATOM 1467 N N . ARG A 1 181 ? -7.214 -6.616 11.218 1.00 94.62 181 ARG A N 1
ATOM 1468 C CA . ARG A 1 181 ? -6.450 -5.612 10.481 1.00 94.62 181 ARG A CA 1
ATOM 1469 C C . ARG A 1 181 ? -6.644 -5.801 8.976 1.00 94.62 181 ARG A C 1
ATOM 1471 O O . ARG A 1 181 ? -6.533 -6.922 8.489 1.00 94.62 181 ARG A O 1
ATOM 1478 N N . ILE A 1 182 ? -6.920 -4.711 8.269 1.00 96.69 182 ILE A N 1
ATOM 1479 C CA . ILE A 1 182 ? -6.932 -4.655 6.805 1.00 96.69 182 ILE A CA 1
ATOM 1480 C C . ILE A 1 182 ? -5.769 -3.759 6.381 1.00 96.69 182 ILE A C 1
ATOM 1482 O O . ILE A 1 182 ? -5.903 -2.535 6.477 1.00 96.69 182 ILE A O 1
ATOM 1486 N N . PRO A 1 183 ? -4.615 -4.330 6.008 1.00 95.56 183 PRO A N 1
ATOM 1487 C CA . PRO A 1 183 ? -3.486 -3.540 5.543 1.00 95.56 183 PRO A CA 1
ATOM 1488 C C . PRO A 1 183 ? -3.747 -2.989 4.141 1.00 95.56 183 PRO A C 1
ATOM 1490 O O . PRO A 1 183 ? -4.412 -3.635 3.330 1.00 95.56 183 PRO A O 1
ATOM 1493 N N . TRP A 1 184 ? -3.186 -1.820 3.838 1.00 95.00 184 TRP A N 1
ATOM 1494 C CA . TRP A 1 184 ? -2.940 -1.464 2.441 1.00 95.00 184 TRP A CA 1
ATOM 1495 C C . TRP A 1 184 ? -1.760 -2.273 1.878 1.00 95.00 184 TRP A C 1
ATOM 1497 O O . TRP A 1 184 ? -1.084 -3.000 2.611 1.00 95.00 184 TRP A O 1
ATOM 1507 N N . ASP A 1 185 ? -1.471 -2.138 0.586 1.00 93.94 185 ASP A N 1
ATOM 1508 C CA . ASP A 1 185 ? -0.268 -2.737 0.007 1.00 93.94 185 ASP A CA 1
ATOM 1509 C C . ASP A 1 185 ? 0.987 -1.924 0.380 1.00 93.94 185 ASP A C 1
ATOM 1511 O O . ASP A 1 185 ? 1.459 -1.058 -0.362 1.00 93.94 185 ASP A O 1
ATOM 1515 N N . THR A 1 186 ? 1.517 -2.228 1.570 1.00 92.38 186 THR A N 1
ATOM 1516 C CA . THR A 1 186 ? 2.721 -1.627 2.165 1.00 92.38 186 THR A CA 1
ATOM 1517 C C . THR A 1 186 ? 3.954 -1.771 1.273 1.00 92.38 186 THR A C 1
ATOM 1519 O O . THR A 1 186 ? 4.806 -0.876 1.257 1.00 92.38 186 THR A O 1
ATOM 1522 N N . TYR A 1 187 ? 4.063 -2.865 0.516 1.00 90.06 187 TYR A N 1
ATOM 1523 C CA . TYR A 1 187 ? 5.212 -3.102 -0.356 1.00 90.06 187 TYR A CA 1
ATOM 1524 C C . TYR A 1 187 ? 5.190 -2.148 -1.548 1.00 90.06 187 TYR A C 1
ATOM 1526 O O . TYR A 1 187 ? 6.163 -1.419 -1.763 1.00 90.06 187 TYR A O 1
ATOM 1534 N N . THR A 1 188 ? 4.071 -2.095 -2.271 1.00 94.12 188 THR A N 1
ATOM 1535 C CA . THR A 1 188 ? 3.942 -1.257 -3.469 1.00 94.12 188 THR A CA 1
ATOM 1536 C C . THR A 1 188 ? 4.140 0.221 -3.146 1.00 94.12 188 THR A C 1
ATOM 1538 O O . THR A 1 188 ? 5.010 0.858 -3.744 1.00 94.12 188 THR A O 1
ATOM 1541 N N . ILE A 1 189 ? 3.439 0.762 -2.142 1.00 94.94 189 ILE A N 1
ATOM 1542 C CA . ILE A 1 189 ? 3.575 2.183 -1.780 1.00 94.94 189 ILE A CA 1
ATOM 1543 C C . ILE A 1 189 ? 4.997 2.543 -1.339 1.00 94.94 189 ILE A C 1
ATOM 1545 O O . ILE A 1 189 ? 5.515 3.600 -1.700 1.00 94.94 189 ILE A O 1
ATOM 1549 N N . SER A 1 190 ? 5.667 1.656 -0.600 1.00 92.38 190 SER A N 1
ATOM 1550 C CA . SER A 1 190 ? 7.040 1.904 -0.156 1.00 92.38 190 SER A CA 1
ATOM 1551 C C . SER A 1 190 ? 8.013 1.926 -1.332 1.00 92.38 190 SER A C 1
ATOM 1553 O O . SER A 1 190 ? 8.904 2.773 -1.363 1.00 92.38 190 SER A O 1
ATOM 1555 N N . ILE A 1 191 ? 7.826 1.054 -2.328 1.00 93.69 191 ILE A N 1
ATOM 1556 C CA . ILE A 1 191 ? 8.638 1.063 -3.551 1.00 93.69 191 ILE A CA 1
ATOM 1557 C C . ILE A 1 191 ? 8.407 2.328 -4.366 1.00 93.69 191 ILE A C 1
ATOM 1559 O O . ILE A 1 191 ? 9.383 2.944 -4.793 1.00 93.69 191 ILE A O 1
ATOM 1563 N N . MET A 1 192 ? 7.156 2.768 -4.518 1.00 95.62 192 MET A N 1
ATOM 1564 C CA . MET A 1 192 ? 6.849 4.033 -5.192 1.00 95.62 192 MET A CA 1
ATOM 1565 C C . MET A 1 192 ? 7.536 5.217 -4.495 1.00 95.62 192 MET A C 1
ATOM 1567 O O . MET A 1 192 ? 8.191 6.026 -5.152 1.00 95.62 192 MET A O 1
ATOM 1571 N N . ILE A 1 193 ? 7.477 5.282 -3.160 1.00 94.12 193 ILE A N 1
ATOM 1572 C CA . ILE A 1 193 ? 8.138 6.333 -2.368 1.00 94.12 193 ILE A CA 1
ATOM 1573 C C . ILE A 1 193 ? 9.666 6.280 -2.529 1.00 94.12 193 ILE A C 1
ATOM 1575 O O . ILE A 1 193 ? 10.289 7.320 -2.739 1.00 94.12 193 ILE A O 1
ATOM 1579 N N . MET A 1 194 ? 10.287 5.097 -2.465 1.00 92.38 194 MET A N 1
ATOM 1580 C CA . MET A 1 194 ? 11.744 4.961 -2.620 1.00 92.38 194 MET A CA 1
ATOM 1581 C C . MET A 1 194 ? 12.225 5.260 -4.050 1.00 92.38 194 MET A C 1
ATOM 1583 O O . MET A 1 194 ? 13.329 5.782 -4.233 1.00 92.38 194 MET A O 1
ATOM 1587 N N . CYS A 1 195 ? 11.400 4.966 -5.059 1.00 94.56 195 CYS A N 1
ATOM 1588 C CA . CYS A 1 195 ? 11.686 5.277 -6.462 1.00 94.56 195 CYS A CA 1
ATOM 1589 C C . CYS A 1 195 ? 11.450 6.752 -6.818 1.00 94.56 195 CYS A C 1
ATOM 1591 O O . CYS A 1 195 ? 11.856 7.186 -7.894 1.00 94.56 195 CYS A O 1
ATOM 1593 N N . SER A 1 196 ? 10.821 7.527 -5.933 1.00 95.00 196 SER A N 1
ATOM 1594 C CA . SER A 1 196 ? 10.520 8.938 -6.178 1.00 95.00 196 SER A CA 1
ATOM 1595 C C . SER A 1 196 ? 11.789 9.812 -6.191 1.00 95.00 196 SER A C 1
ATOM 1597 O O . SER A 1 196 ? 12.808 9.447 -5.591 1.00 95.00 196 SER A O 1
ATOM 1599 N N . PRO A 1 197 ? 11.753 10.999 -6.831 1.00 94.44 197 PRO A N 1
ATOM 1600 C CA . PRO A 1 197 ? 12.888 11.921 -6.869 1.00 94.44 197 PRO A CA 1
ATOM 1601 C C . PRO A 1 197 ? 13.442 12.289 -5.483 1.00 94.44 197 PRO A C 1
ATOM 1603 O O . PRO A 1 197 ? 12.715 12.345 -4.486 1.00 94.44 197 PRO A O 1
ATOM 1606 N N . VAL A 1 198 ? 14.746 12.584 -5.417 1.00 91.69 198 VAL A N 1
ATOM 1607 C CA . VAL A 1 198 ? 15.447 12.901 -4.158 1.00 91.69 198 VAL A CA 1
ATOM 1608 C C . VAL A 1 198 ? 14.725 13.996 -3.375 1.00 91.69 198 VAL A C 1
ATOM 1610 O O . VAL A 1 198 ? 14.451 15.069 -3.901 1.00 91.69 198 VAL A O 1
ATOM 1613 N N . GLY A 1 199 ? 14.482 13.749 -2.087 1.00 91.19 199 GLY A N 1
ATOM 1614 C CA . GLY A 1 199 ? 13.897 14.738 -1.177 1.00 91.19 199 GLY A CA 1
ATOM 1615 C C . GLY A 1 199 ? 12.371 14.844 -1.228 1.00 91.19 199 GLY A C 1
ATOM 1616 O O . GLY A 1 199 ? 11.811 15.659 -0.499 1.00 91.19 199 GLY A O 1
ATOM 1617 N N . THR A 1 200 ? 11.690 14.019 -2.029 1.00 93.81 200 THR A N 1
ATOM 1618 C CA . THR A 1 200 ? 10.217 14.032 -2.125 1.00 93.81 200 THR A CA 1
ATOM 1619 C C . THR A 1 200 ? 9.523 12.989 -1.246 1.00 93.81 200 THR A C 1
ATOM 1621 O O . THR A 1 200 ? 8.354 13.170 -0.907 1.00 93.81 200 THR A O 1
ATOM 1624 N N . GLY A 1 201 ? 10.234 11.931 -0.840 1.00 92.00 201 GLY A N 1
ATOM 1625 C CA . GLY A 1 201 ? 9.645 10.735 -0.230 1.00 92.00 201 GLY A CA 1
ATOM 1626 C C . GLY A 1 201 ? 8.757 10.997 0.991 1.00 92.00 201 GLY A C 1
ATOM 1627 O O . GLY A 1 201 ? 7.627 10.520 1.022 1.00 92.00 201 GLY A O 1
ATOM 1628 N N . ASP A 1 202 ? 9.209 11.802 1.959 1.00 92.69 202 ASP A N 1
ATOM 1629 C CA . ASP A 1 202 ? 8.418 12.095 3.167 1.00 92.69 202 ASP A CA 1
ATOM 1630 C C . ASP A 1 202 ? 7.125 12.859 2.848 1.00 92.69 202 ASP A C 1
ATOM 1632 O O . ASP A 1 202 ? 6.058 12.516 3.351 1.00 92.69 202 ASP A O 1
ATOM 1636 N N . ARG A 1 203 ? 7.191 13.845 1.943 1.00 96.19 203 ARG A N 1
ATOM 1637 C CA . ARG A 1 203 ? 6.014 14.610 1.503 1.00 96.19 203 ARG A CA 1
ATOM 1638 C C . ARG A 1 203 ? 5.001 13.713 0.790 1.00 96.19 203 ARG A C 1
ATOM 1640 O O . ARG A 1 203 ? 3.801 13.847 1.014 1.00 96.19 203 ARG A O 1
ATOM 1647 N N . LEU A 1 204 ? 5.480 12.837 -0.093 1.00 96.81 204 LEU A N 1
ATOM 1648 C CA . LEU A 1 204 ? 4.632 11.920 -0.858 1.00 96.81 204 LEU A CA 1
ATOM 1649 C C . LEU A 1 204 ? 3.997 10.862 0.050 1.00 96.81 204 LEU A C 1
ATOM 1651 O O . LEU A 1 204 ? 2.814 10.559 -0.102 1.00 96.81 204 LEU A O 1
ATOM 1655 N N . ARG A 1 205 ? 4.750 10.371 1.040 1.00 95.31 205 ARG A N 1
ATOM 1656 C CA . ARG A 1 205 ? 4.248 9.498 2.103 1.00 95.31 205 ARG A CA 1
ATOM 1657 C C . ARG A 1 205 ? 3.114 10.160 2.885 1.00 95.31 205 ARG A C 1
ATOM 1659 O O . ARG A 1 205 ? 2.036 9.579 2.988 1.00 95.31 205 ARG A O 1
ATOM 1666 N N . ASP A 1 206 ? 3.350 11.363 3.409 1.00 95.50 206 ASP A N 1
ATOM 1667 C CA . ASP A 1 206 ? 2.353 12.111 4.184 1.00 95.50 206 ASP A CA 1
ATOM 1668 C C . ASP A 1 206 ? 1.089 12.358 3.356 1.00 95.50 206 ASP A C 1
ATOM 1670 O O . ASP A 1 206 ? -0.023 12.119 3.823 1.00 95.50 206 ASP A O 1
ATOM 1674 N N . MET A 1 207 ? 1.257 12.741 2.087 1.00 97.88 207 MET A N 1
ATOM 1675 C CA . MET A 1 207 ? 0.144 12.914 1.159 1.00 97.88 207 MET A CA 1
ATOM 1676 C C . MET A 1 207 ? -0.674 11.626 0.992 1.00 97.88 207 MET A C 1
ATOM 1678 O O . MET A 1 207 ? -1.902 11.681 1.055 1.00 97.88 207 MET A O 1
ATOM 1682 N N . ALA A 1 208 ? -0.026 10.480 0.762 1.00 97.88 208 ALA A N 1
ATOM 1683 C CA . ALA A 1 208 ? -0.717 9.205 0.580 1.00 97.88 208 ALA A CA 1
ATOM 1684 C C . ALA A 1 208 ? -1.511 8.806 1.835 1.00 97.88 208 ALA A C 1
ATOM 1686 O O . ALA A 1 208 ? -2.685 8.445 1.733 1.00 97.88 208 ALA A O 1
ATOM 1687 N N . ILE A 1 209 ? -0.903 8.940 3.019 1.00 97.06 209 ILE A N 1
ATOM 1688 C CA . ILE A 1 209 ? -1.556 8.672 4.310 1.00 97.06 209 ILE A CA 1
ATOM 1689 C C . ILE A 1 209 ? -2.771 9.591 4.499 1.00 97.06 209 ILE A C 1
ATOM 1691 O O . ILE A 1 209 ? -3.864 9.110 4.810 1.00 97.06 209 ILE A O 1
ATOM 1695 N N . ASP A 1 210 ? -2.621 10.892 4.243 1.00 97.88 210 ASP A N 1
ATOM 1696 C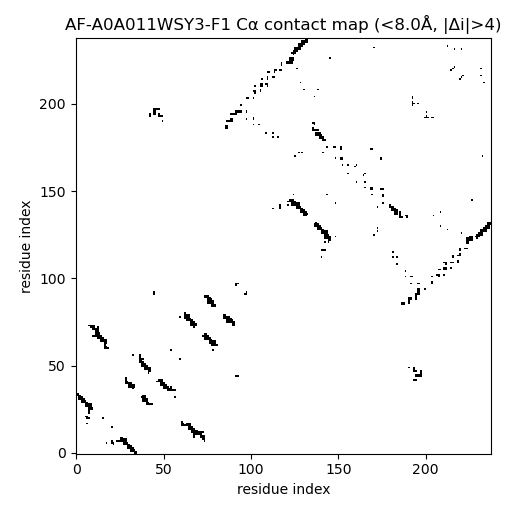 CA . ASP A 1 210 ? -3.707 11.868 4.365 1.00 97.88 210 ASP A CA 1
ATOM 1697 C C . ASP A 1 210 ? -4.859 11.580 3.397 1.00 97.88 210 ASP A C 1
ATOM 1699 O O . ASP A 1 210 ? -6.032 11.688 3.777 1.00 97.88 210 ASP A O 1
ATOM 1703 N N . ILE A 1 211 ? -4.556 11.206 2.149 1.00 98.56 211 ILE A N 1
ATOM 1704 C CA . ILE A 1 211 ? -5.568 10.797 1.166 1.00 98.56 211 ILE A CA 1
ATOM 1705 C C . ILE A 1 211 ? -6.350 9.601 1.702 1.00 98.56 211 ILE A C 1
ATOM 1707 O O . ILE A 1 211 ? -7.584 9.625 1.668 1.00 98.56 211 ILE A O 1
ATOM 1711 N N . VAL A 1 212 ? -5.657 8.592 2.237 1.00 98.38 212 VAL A N 1
ATOM 1712 C CA . VAL A 1 212 ? -6.306 7.384 2.748 1.00 98.38 212 VAL A CA 1
ATOM 1713 C C . VAL A 1 212 ? -7.164 7.690 3.971 1.00 98.38 212 VAL A C 1
ATOM 1715 O O . VAL A 1 212 ? -8.359 7.398 3.950 1.00 98.38 212 VAL A O 1
ATOM 1718 N N . ILE A 1 213 ? -6.626 8.356 4.996 1.00 98.25 213 ILE A N 1
ATOM 1719 C CA . ILE A 1 213 ? -7.377 8.712 6.214 1.00 98.25 213 ILE A CA 1
ATOM 1720 C C . ILE A 1 213 ? -8.644 9.503 5.860 1.00 98.25 213 ILE A C 1
ATOM 1722 O O . ILE A 1 213 ? -9.749 9.145 6.285 1.00 98.25 213 ILE A O 1
ATOM 1726 N N . ASN A 1 214 ? -8.509 10.560 5.053 1.00 98.44 214 ASN A N 1
ATOM 1727 C CA . ASN A 1 214 ? -9.646 11.393 4.660 1.00 98.44 214 ASN A CA 1
ATOM 1728 C C . ASN A 1 214 ? -10.626 10.638 3.753 1.00 98.44 214 ASN A C 1
ATOM 1730 O O . ASN A 1 214 ? -11.841 10.834 3.851 1.00 98.44 214 ASN A O 1
ATOM 1734 N N . GLY A 1 215 ? -10.115 9.761 2.892 1.00 98.38 215 GLY A N 1
ATOM 1735 C CA . GLY A 1 215 ? -10.901 8.898 2.024 1.00 98.38 215 GLY A CA 1
ATOM 1736 C C . GLY A 1 215 ? -11.775 7.924 2.808 1.00 98.38 215 GLY A C 1
ATOM 1737 O O . GLY A 1 215 ? -12.989 7.914 2.605 1.00 98.38 215 GLY A O 1
ATOM 1738 N N . ILE A 1 216 ? -11.202 7.189 3.766 1.00 98.50 216 ILE A N 1
ATOM 1739 C CA . ILE A 1 216 ? -11.939 6.278 4.660 1.00 98.50 216 ILE A CA 1
ATOM 1740 C C . ILE A 1 216 ? -13.001 7.041 5.453 1.00 98.50 216 ILE A C 1
ATOM 1742 O O . ILE A 1 216 ? -14.151 6.601 5.545 1.00 98.50 216 ILE A O 1
ATOM 1746 N N . ARG A 1 217 ? -12.648 8.222 5.971 1.00 98.25 217 ARG A N 1
ATOM 1747 C CA . ARG A 1 217 ? -13.581 9.091 6.697 1.00 98.25 217 ARG A CA 1
ATOM 1748 C C . ARG A 1 217 ? -14.763 9.547 5.838 1.00 98.25 217 ARG A C 1
ATOM 1750 O O . ARG A 1 217 ? -15.884 9.689 6.318 1.00 98.25 217 ARG A O 1
ATOM 1757 N N . ARG A 1 218 ? -14.519 9.788 4.551 1.00 98.25 218 ARG A N 1
ATOM 1758 C CA . ARG A 1 218 ? -15.534 10.243 3.595 1.00 98.25 218 ARG A CA 1
ATOM 1759 C C . ARG A 1 218 ? -16.382 9.098 3.040 1.00 98.25 218 ARG A C 1
ATOM 1761 O O . ARG A 1 218 ? -17.566 9.309 2.793 1.00 98.25 218 ARG A O 1
ATOM 1768 N N . MET A 1 219 ? -15.785 7.935 2.789 1.00 97.50 219 MET A N 1
ATOM 1769 C CA . MET A 1 219 ? -16.406 6.838 2.038 1.00 97.50 219 MET A CA 1
ATOM 1770 C C . MET A 1 219 ? -16.900 5.712 2.945 1.00 97.50 219 MET A C 1
ATOM 1772 O O . MET A 1 219 ? -18.078 5.365 2.887 1.00 97.50 219 MET A O 1
ATOM 1776 N N . ALA A 1 220 ? -16.034 5.178 3.806 1.00 97.38 220 ALA A N 1
ATOM 1777 C CA . ALA A 1 220 ? -16.361 4.030 4.645 1.00 97.38 220 ALA A CA 1
ATOM 1778 C C . ALA A 1 220 ? -17.188 4.435 5.872 1.00 97.38 220 ALA A C 1
ATOM 1780 O O . ALA A 1 220 ? -18.281 3.913 6.091 1.00 97.38 220 ALA A O 1
ATOM 1781 N N . GLU A 1 221 ? -16.698 5.399 6.659 1.00 97.88 221 GLU A N 1
ATOM 1782 C CA . GLU A 1 221 ? -17.289 5.775 7.952 1.00 97.88 221 GLU A CA 1
ATOM 1783 C C . GLU A 1 221 ? -18.802 6.091 7.888 1.00 97.88 221 GLU A C 1
ATOM 1785 O O . GLU A 1 221 ? -19.539 5.648 8.780 1.00 97.88 221 GLU A O 1
ATOM 1790 N N . PRO A 1 222 ? -19.328 6.831 6.890 1.00 97.88 222 PRO A N 1
ATOM 1791 C CA . PRO A 1 222 ? -20.759 7.124 6.813 1.00 97.88 222 PRO A CA 1
ATOM 1792 C C . PRO A 1 222 ? -21.634 5.889 6.566 1.00 97.88 222 PRO A C 1
ATOM 1794 O O . PRO A 1 222 ? -22.797 5.901 6.966 1.00 97.88 222 PRO A O 1
ATOM 1797 N N . ALA A 1 223 ? -21.086 4.846 5.937 1.00 97.56 223 ALA A N 1
ATOM 1798 C CA . ALA A 1 223 ? -21.805 3.633 5.554 1.00 97.56 223 ALA A CA 1
ATOM 1799 C C . ALA A 1 223 ? -21.821 2.546 6.647 1.00 97.56 223 ALA A C 1
ATOM 1801 O O . ALA A 1 223 ? -22.583 1.586 6.535 1.00 97.56 223 ALA A O 1
ATOM 1802 N N . LEU A 1 224 ? -21.018 2.689 7.706 1.00 97.50 224 LEU A N 1
ATOM 1803 C CA . LEU A 1 224 ? -20.977 1.731 8.813 1.00 97.50 224 LEU A CA 1
ATOM 1804 C C . LEU A 1 224 ? -22.192 1.871 9.744 1.00 97.50 224 LEU A C 1
ATOM 1806 O O . LEU A 1 224 ? -22.606 2.983 10.090 1.00 97.50 224 LEU A O 1
ATOM 1810 N N . GLU A 1 225 ? -22.714 0.742 10.234 1.00 97.75 225 GLU A N 1
ATOM 1811 C CA . GLU A 1 225 ? -23.594 0.751 11.406 1.00 97.75 225 GLU A CA 1
ATOM 1812 C C . GLU A 1 225 ? -22.752 1.073 12.645 1.00 97.75 225 GLU A C 1
ATOM 1814 O O . GLU A 1 225 ? -21.734 0.432 12.885 1.00 97.75 225 GLU A O 1
ATOM 1819 N N . LYS A 1 226 ? -23.162 2.066 13.439 1.00 98.31 226 LYS A N 1
ATOM 1820 C CA . LYS A 1 226 ? -22.358 2.612 14.543 1.00 98.31 226 LYS A CA 1
ATOM 1821 C C . LYS A 1 226 ? -23.070 2.482 15.885 1.00 98.31 226 LYS A C 1
ATOM 1823 O O . LYS A 1 226 ? -24.302 2.517 15.954 1.00 98.31 226 LYS A O 1
ATOM 1828 N N . THR A 1 227 ? -22.304 2.316 16.959 1.00 98.19 227 THR A N 1
ATOM 1829 C CA . THR A 1 227 ? -22.813 2.488 18.328 1.00 98.19 227 THR A CA 1
ATOM 1830 C C . THR A 1 227 ? -23.014 3.969 18.655 1.00 98.19 227 THR A C 1
ATOM 1832 O O . THR A 1 227 ? -22.526 4.848 17.948 1.00 98.19 227 THR A O 1
ATOM 1835 N N . GLU A 1 228 ? -23.732 4.262 19.742 1.00 97.19 228 GLU A N 1
ATOM 1836 C CA . GLU A 1 228 ? -23.931 5.644 20.207 1.00 97.19 228 GLU A CA 1
ATOM 1837 C C . GLU A 1 228 ? -22.619 6.317 20.636 1.00 97.19 228 GLU A C 1
ATOM 1839 O O . GLU A 1 228 ? -22.451 7.520 20.454 1.00 97.19 228 GLU A O 1
ATOM 1844 N N . ASP A 1 229 ? -21.681 5.544 21.185 1.00 96.06 229 ASP A N 1
ATOM 1845 C CA . ASP A 1 229 ? -20.379 6.017 21.659 1.00 96.06 229 ASP A CA 1
ATOM 1846 C C . ASP A 1 229 ? -19.266 5.888 20.607 1.00 96.06 229 ASP A C 1
ATOM 1848 O O . ASP A 1 229 ? -18.086 5.971 20.957 1.00 96.06 229 ASP A O 1
ATOM 1852 N N . TYR A 1 230 ? -19.627 5.649 19.343 1.00 98.38 230 TYR A N 1
ATOM 1853 C CA . TYR A 1 230 ? -18.680 5.388 18.265 1.00 98.38 230 TYR A CA 1
ATOM 1854 C C . TYR A 1 230 ? -17.613 6.486 18.125 1.00 98.38 230 TYR A C 1
ATOM 1856 O O . TYR A 1 230 ? -17.900 7.679 18.274 1.00 98.38 230 TYR A O 1
ATOM 1864 N N . ARG A 1 231 ? -16.383 6.088 17.765 1.00 98.12 231 ARG A N 1
ATOM 1865 C CA . ARG A 1 231 ? -15.304 7.019 17.394 1.00 98.12 231 ARG A CA 1
ATOM 1866 C C . ARG A 1 231 ? -14.494 6.543 16.194 1.00 98.12 231 ARG A C 1
ATOM 1868 O O . ARG A 1 231 ? -14.175 5.362 16.082 1.00 98.12 231 ARG A O 1
ATOM 1875 N N . PHE A 1 232 ? -14.103 7.513 15.372 1.00 98.19 232 PHE A N 1
ATOM 1876 C CA . PHE A 1 232 ? -13.048 7.395 14.371 1.00 98.19 232 PHE A CA 1
ATOM 1877 C C . PHE A 1 232 ? -11.723 7.843 14.985 1.00 98.19 232 PHE A C 1
ATOM 1879 O O . PHE A 1 232 ? -11.642 8.956 15.512 1.00 98.19 232 PHE A O 1
ATOM 1886 N N . ILE A 1 233 ? -10.707 6.989 14.927 1.00 97.69 233 ILE A N 1
ATOM 1887 C CA . ILE A 1 233 ? -9.397 7.213 15.539 1.00 97.69 233 ILE A CA 1
ATOM 1888 C C . ILE A 1 233 ? -8.347 6.965 14.462 1.00 97.69 233 ILE A C 1
ATOM 1890 O O . ILE A 1 233 ? -8.232 5.851 13.962 1.00 97.69 233 ILE A O 1
ATOM 1894 N N . ALA A 1 234 ? -7.612 8.008 14.089 1.00 96.56 234 ALA A N 1
ATOM 1895 C CA . ALA A 1 234 ? -6.477 7.905 13.185 1.00 96.56 234 ALA A CA 1
ATOM 1896 C C . ALA A 1 234 ? -5.227 8.331 13.947 1.00 96.56 234 ALA A C 1
ATOM 1898 O O . ALA A 1 234 ? -5.175 9.465 14.431 1.00 96.56 234 ALA A O 1
ATOM 1899 N N . GLU A 1 235 ? -4.279 7.414 14.103 1.00 92.19 235 GLU A N 1
ATOM 1900 C CA . GLU A 1 235 ? -3.091 7.619 14.928 1.00 92.19 235 GLU A CA 1
ATOM 1901 C C . GLU A 1 235 ? -1.853 7.025 14.259 1.00 92.19 235 GLU A C 1
ATOM 1903 O O . GLU A 1 235 ? -1.894 5.948 13.655 1.00 92.19 235 GLU A O 1
ATOM 1908 N N . GLU A 1 236 ? -0.752 7.756 14.410 1.00 87.69 236 GLU A N 1
ATOM 1909 C CA . GLU A 1 236 ? 0.585 7.240 14.174 1.00 87.69 236 GLU A CA 1
ATOM 1910 C C . GLU A 1 236 ? 1.032 6.453 15.402 1.00 87.69 236 GLU A C 1
ATOM 1912 O O . GLU A 1 236 ? 0.870 6.922 16.534 1.00 87.69 236 GLU A O 1
ATOM 1917 N N . TYR A 1 237 ? 1.608 5.281 15.176 1.00 79.75 237 TYR A N 1
ATOM 1918 C CA . TYR A 1 237 ? 2.165 4.447 16.228 1.00 79.75 237 TYR A CA 1
ATOM 1919 C C . TYR A 1 237 ? 3.674 4.283 16.008 1.00 79.75 237 TYR A C 1
ATOM 1921 O O . TYR A 1 237 ? 4.115 4.007 14.889 1.00 79.75 237 TYR A O 1
ATOM 1929 N N . ASP A 1 238 ? 4.433 4.444 17.094 1.00 63.22 238 ASP A N 1
ATOM 1930 C CA . ASP A 1 238 ? 5.879 4.184 17.150 1.00 63.22 238 ASP A CA 1
ATOM 1931 C C . ASP A 1 238 ? 6.198 2.680 17.094 1.00 63.22 238 ASP A C 1
ATOM 1933 O O . ASP A 1 238 ? 5.443 1.880 17.706 1.00 63.22 238 ASP A O 1
#

Radius of gyration: 21.4 Å; Cα contacts (8 Å, |Δi|>4): 426; chains: 1; bounding box: 51×35×68 Å

Foldseek 3Di:
DKDKQWAAQFDAADKDASVVRPPDDDDTWIWIQDPQRKIWTQQPQARFIDIDHDHPVVCCRVQWMWGADNRRGTAFIWGHDPPDIFTDAGAANAPVSLLVVLLVLLLVLLVVQLCVLLVVLAAAQEWEWEWEDDLWTKIWIFGDHPVQLVVLLVVDDPVRDDPVVSVVSSQDPVSGDPVRIDIGPRRRSSNSLSNHHHPCNVVSSVSSSVSNLVSCVVRRVVSHNYDPNYDYYYDYDD

pLDDT: mean 92.61, std 6.84, range [58.69, 98.62]

Mean predicted aligned error: 4.73 Å

Sequence (238 aa):
MAENYRIPMHFKEGCYGFRELKDVGGECIEFTVRPCDMMVYNVPVSGCQVELYELDCDKFESQLRVTYDENGNIRFAELHDGDDVRLLYIDLPDEETAEYEIRDFAEQTVAILSDELISRREKAARLFVEHHRDIYTDLAVKIATPEDMQAAVNSISEEKRNDRLIEYVKNNSGDYPNSKRIPWDTYTISIMIMCSPVGTGDRLRDMAIDIVINGIRRMAEPALEKTEDYRFIAEEYD

Solvent-accessible surface area (backbone atoms only — not comparable to full-atom values): 13041 Å² total; per-residue (Å²): 128,76,48,78,46,64,46,49,44,61,47,74,57,46,77,43,45,44,80,79,44,56,90,61,80,79,63,56,47,54,38,37,36,42,89,85,39,26,38,36,35,54,32,86,81,38,62,36,74,48,78,43,69,87,44,69,64,94,48,39,64,79,24,30,38,37,34,25,37,93,89,14,40,48,44,36,32,30,38,47,62,86,92,50,71,43,69,72,48,52,65,26,92,39,66,68,54,34,51,50,55,47,47,51,52,23,56,52,47,25,52,54,55,20,52,54,61,52,69,66,72,56,53,26,33,31,40,36,39,44,34,37,84,64,100,48,52,41,42,31,39,35,70,34,32,63,66,53,44,50,51,37,53,65,69,51,54,74,93,71,63,43,74,70,56,48,55,47,48,67,73,37,72,86,60,49,70,71,90,55,55,45,66,57,70,32,64,47,55,32,44,54,38,55,31,20,34,72,92,42,36,68,62,53,48,52,50,30,51,52,47,28,56,53,35,32,59,67,61,25,56,76,70,50,50,66,47,96,82,45,47,82,46,76,48,81,51,135

Organism: NCBI:txid1341156